Protein AF-A0A842WEX2-F1 (afdb_monomer_lite)

pLDDT: mean 72.6, std 16.54, range [28.88, 97.62]

Secondary structure (DSSP, 8-state):
----EEEEETTEEEEEEEEEEEEEEEEEETTTEEEEEEEEEEEETTEEEEEEEEEEEE-SPPPTTS-TTT-HHHHHHHHHHHHHHHHHTT----B---EEEE--SSSS-EEEEE-----S---HHHHHHHHHHHHHHHHHHHHTT-EE-GGGEEEEEETTTEEEEEE---TTEE--HHHHHHHHH--

Structure (mmCIF, N/CA/C/O backbone):
data_AF-A0A842WEX2-F1
#
_entry.id   AF-A0A842WEX2-F1
#
loop_
_atom_site.group_PDB
_atom_site.id
_atom_site.type_symbol
_atom_site.label_atom_id
_atom_site.label_alt_id
_atom_site.label_comp_id
_atom_site.label_asym_id
_atom_site.label_entity_id
_atom_site.label_seq_id
_atom_site.pdbx_PDB_ins_code
_atom_site.Cartn_x
_atom_site.Cartn_y
_atom_site.Cartn_z
_atom_site.occupancy
_atom_site.B_iso_or_equiv
_atom_site.auth_seq_id
_atom_site.auth_comp_id
_atom_site.auth_asym_id
_atom_site.auth_atom_id
_atom_site.pdbx_PDB_model_num
ATOM 1 N N . MET A 1 1 ? -20.595 15.583 18.795 1.00 28.88 1 MET A N 1
ATOM 2 C CA . MET A 1 1 ? -20.837 14.560 17.750 1.00 28.88 1 MET A CA 1
ATOM 3 C C . MET A 1 1 ? -19.656 13.598 17.735 1.00 28.88 1 MET A C 1
ATOM 5 O O . MET A 1 1 ? -18.535 14.073 17.605 1.00 28.88 1 MET A O 1
ATOM 9 N N . ARG A 1 2 ? -19.858 12.283 17.922 1.00 30.05 2 ARG A N 1
ATOM 10 C CA . ARG A 1 2 ? -18.769 11.300 17.748 1.00 30.05 2 ARG A CA 1
ATOM 11 C C . ARG A 1 2 ? -18.388 11.281 16.268 1.00 30.05 2 ARG A C 1
ATOM 13 O O . ARG A 1 2 ? -19.267 11.127 15.423 1.00 30.05 2 ARG A O 1
ATOM 20 N N . ALA A 1 3 ? -17.113 11.512 15.959 1.00 30.08 3 ALA A N 1
ATOM 21 C CA . ALA A 1 3 ? -16.616 11.473 14.591 1.00 30.08 3 ALA A CA 1
ATOM 22 C C . ALA A 1 3 ? -16.939 10.098 13.993 1.00 30.08 3 ALA A C 1
ATOM 24 O O . ALA A 1 3 ? -16.458 9.085 14.493 1.00 30.08 3 ALA A O 1
ATOM 25 N N . LYS A 1 4 ? -17.789 10.061 12.961 1.00 33.34 4 LYS A N 1
ATOM 26 C CA . LYS A 1 4 ? -18.119 8.821 12.259 1.00 33.34 4 LYS A CA 1
ATOM 27 C C . LYS A 1 4 ? -16.840 8.283 11.629 1.00 33.34 4 LYS A C 1
ATOM 29 O O . LYS A 1 4 ? -16.261 8.917 10.743 1.00 33.34 4 LYS A O 1
ATOM 34 N N . HIS A 1 5 ? -16.371 7.143 12.121 1.00 42.28 5 HIS A N 1
ATOM 35 C CA . HIS A 1 5 ? -15.238 6.455 11.530 1.00 42.28 5 HIS A CA 1
ATOM 36 C C . HIS A 1 5 ? -15.681 6.016 10.135 1.00 42.28 5 HIS A C 1
ATOM 38 O O . HIS A 1 5 ? -16.766 5.475 9.965 1.00 42.28 5 HIS A O 1
ATOM 44 N N . ARG A 1 6 ? -14.899 6.281 9.095 1.00 40.09 6 ARG A N 1
ATOM 45 C CA . ARG A 1 6 ? -15.133 5.619 7.806 1.00 40.09 6 ARG A CA 1
ATOM 46 C C . ARG A 1 6 ? -13.937 4.701 7.538 1.00 40.09 6 ARG A C 1
ATOM 48 O O . ARG A 1 6 ? -12.901 4.884 8.160 1.00 40.09 6 ARG A O 1
ATOM 55 N N . VAL A 1 7 ? -14.059 3.709 6.674 1.00 40.38 7 VAL A N 1
ATOM 56 C CA . VAL A 1 7 ? -13.046 2.716 6.298 1.00 40.38 7 VAL A CA 1
ATOM 57 C C . VAL A 1 7 ? -13.257 2.409 4.819 1.00 40.38 7 VAL A C 1
ATOM 59 O O . VAL A 1 7 ? -14.387 2.264 4.361 1.00 40.38 7 VAL A O 1
ATOM 62 N N . LEU A 1 8 ? -12.185 2.396 4.031 1.00 40.94 8 LEU A N 1
ATOM 63 C CA . LEU A 1 8 ? -12.258 2.001 2.625 1.00 40.94 8 LEU A CA 1
ATOM 64 C C . LEU A 1 8 ? -11.947 0.512 2.549 1.00 40.94 8 LEU A C 1
ATOM 66 O O . LEU A 1 8 ? -10.962 0.063 3.118 1.00 40.94 8 LEU A O 1
ATOM 70 N N . LYS A 1 9 ? -12.799 -0.260 1.877 1.00 39.22 9 LYS A N 1
ATOM 71 C CA . LYS A 1 9 ? -12.506 -1.659 1.570 1.00 39.22 9 LYS A CA 1
ATOM 72 C C . LYS A 1 9 ? -11.871 -1.686 0.189 1.00 39.22 9 LYS A C 1
ATOM 74 O O . LYS A 1 9 ? -12.594 -1.547 -0.792 1.00 39.22 9 LYS A O 1
ATOM 79 N N . GLY A 1 10 ? -10.556 -1.859 0.115 1.00 37.62 10 GLY A N 1
ATOM 80 C CA . GLY A 1 10 ? -9.883 -2.299 -1.103 1.00 37.62 10 GLY A CA 1
ATOM 81 C C . GLY A 1 10 ? -10.248 -1.541 -2.392 1.00 37.62 10 GLY A C 1
ATOM 82 O O . GLY A 1 10 ? -10.643 -2.154 -3.379 1.00 37.62 10 GLY A O 1
ATOM 83 N N . GLY A 1 11 ? -10.195 -0.206 -2.382 1.00 33.78 11 GLY A N 1
ATOM 84 C CA . GLY A 1 11 ? -10.499 0.596 -3.573 1.00 33.78 11 GLY A CA 1
ATOM 85 C C . GLY A 1 11 ? -11.966 0.560 -4.042 1.00 33.78 11 GLY A C 1
ATOM 86 O O . GLY A 1 11 ? -12.241 0.971 -5.173 1.00 33.78 11 GLY A O 1
ATOM 87 N N . LEU A 1 12 ? -12.895 0.093 -3.198 1.00 34.38 12 LEU A N 1
ATOM 88 C CA . LEU A 1 12 ? -14.350 0.227 -3.345 1.00 34.38 12 LEU A CA 1
ATOM 89 C C . LEU A 1 12 ? -14.911 1.273 -2.362 1.00 34.38 12 LEU A C 1
ATOM 91 O O . LEU A 1 12 ? -14.239 1.669 -1.409 1.00 34.38 12 LEU A O 1
ATOM 95 N N . LYS A 1 13 ? -16.154 1.720 -2.628 1.00 38.88 13 LYS A N 1
ATOM 96 C CA . LYS A 1 13 ? -16.896 2.787 -1.918 1.00 38.88 13 LYS A CA 1
ATOM 97 C C . LYS A 1 13 ? -16.603 2.835 -0.410 1.00 38.88 13 LYS A C 1
ATOM 99 O O . LYS A 1 13 ? -16.634 1.811 0.267 1.00 38.88 13 LYS A O 1
ATOM 104 N N . THR A 1 14 ? -16.399 4.047 0.109 1.00 47.69 14 THR A N 1
ATOM 105 C CA . THR A 1 14 ? -16.239 4.334 1.543 1.00 47.69 14 THR A CA 1
ATOM 106 C C . THR A 1 14 ? -17.335 3.658 2.365 1.00 47.69 14 THR A C 1
ATOM 108 O O . THR A 1 14 ? -18.513 3.940 2.167 1.00 47.69 14 THR A O 1
ATOM 111 N N . VAL A 1 15 ? -16.947 2.794 3.300 1.00 50.56 15 VAL A N 1
ATOM 112 C CA . VAL A 1 15 ? -17.843 2.162 4.275 1.00 50.56 15 VAL A CA 1
ATOM 113 C C . VAL A 1 15 ? -17.718 2.930 5.587 1.00 50.56 15 VAL A C 1
ATOM 115 O O . VAL A 1 15 ? -16.615 3.290 5.977 1.00 50.56 15 VAL A O 1
ATOM 118 N N . GLU A 1 16 ? -18.809 3.238 6.282 1.00 56.19 16 GLU A N 1
ATOM 119 C CA . GLU A 1 16 ? -18.701 3.803 7.633 1.00 56.19 16 GLU A CA 1
ATOM 120 C C . GLU A 1 16 ? -18.403 2.673 8.631 1.00 56.19 16 GLU A C 1
ATOM 122 O O . GLU A 1 16 ? -19.091 1.653 8.655 1.00 56.19 16 GLU A O 1
ATOM 127 N N . ALA A 1 17 ? -17.332 2.830 9.408 1.00 56.66 17 ALA A N 1
ATOM 128 C CA . ALA A 1 17 ? -17.053 1.972 10.545 1.00 56.66 17 ALA A CA 1
ATOM 129 C C . ALA A 1 17 ? -17.838 2.481 11.751 1.00 56.66 17 ALA A C 1
ATOM 131 O O . ALA A 1 17 ? -17.858 3.672 12.063 1.00 56.66 17 ALA A O 1
ATOM 132 N N . GLU A 1 18 ? -18.481 1.551 12.431 1.00 68.56 18 GLU A N 1
ATOM 133 C CA . GLU A 1 18 ? -19.236 1.809 13.644 1.00 68.56 18 GLU A CA 1
ATOM 134 C C . GLU A 1 18 ? -18.286 2.060 14.820 1.00 68.56 18 GLU A C 1
ATOM 136 O O . GLU A 1 18 ? -18.471 3.003 15.590 1.00 68.56 18 GLU A O 1
ATOM 141 N N . SER A 1 19 ? -17.214 1.269 14.907 1.00 71.00 19 SER A N 1
ATOM 142 C CA . SER A 1 19 ? -16.168 1.419 15.915 1.00 71.00 19 SER A CA 1
ATOM 143 C C . SER A 1 19 ? -14.813 0.932 15.404 1.00 71.00 19 SER A C 1
ATOM 145 O O . SER A 1 19 ? -14.724 0.136 14.465 1.00 71.00 19 SER A O 1
ATOM 147 N N . ILE A 1 20 ? -13.753 1.442 16.030 1.00 69.56 20 ILE A N 1
ATOM 148 C CA . ILE A 1 20 ? -12.377 0.975 15.865 1.00 69.56 20 ILE A CA 1
ATOM 149 C C . ILE A 1 20 ? -11.803 0.803 17.270 1.00 69.56 20 ILE A C 1
ATOM 151 O O . ILE A 1 20 ? -11.761 1.770 18.034 1.00 69.56 20 ILE A O 1
ATOM 155 N N . GLU A 1 21 ? -11.385 -0.410 17.607 1.00 76.88 21 GLU A N 1
ATOM 156 C CA . GLU A 1 21 ? -10.846 -0.776 18.915 1.00 76.88 21 GLU A CA 1
ATOM 157 C C . GLU A 1 21 ? -9.401 -1.252 18.770 1.00 76.88 21 GLU A C 1
ATOM 159 O O . GLU A 1 21 ? -9.111 -2.084 17.918 1.00 76.88 21 GLU A O 1
ATOM 164 N N . VAL A 1 22 ? -8.496 -0.745 19.604 1.00 79.12 22 VAL A N 1
ATOM 165 C CA . VAL A 1 22 ? -7.094 -1.186 19.625 1.00 79.12 22 VAL A CA 1
ATOM 166 C C . VAL A 1 22 ? -6.997 -2.514 20.355 1.00 79.12 22 VAL A C 1
ATOM 168 O O . VAL A 1 22 ? -7.488 -2.620 21.476 1.00 79.12 22 VAL A O 1
ATOM 171 N N . LYS A 1 23 ? -6.352 -3.500 19.739 1.00 81.00 23 LYS A N 1
ATOM 172 C CA . LYS A 1 23 ? -6.156 -4.837 20.307 1.00 81.00 23 LYS A CA 1
ATOM 173 C C . LYS A 1 23 ? -4.749 -5.044 20.856 1.00 81.00 23 LYS A C 1
ATOM 175 O O . LYS A 1 23 ? -4.611 -5.651 21.911 1.00 81.00 23 LYS A O 1
ATOM 180 N N . GLY A 1 24 ? -3.730 -4.476 20.217 1.00 78.38 24 GLY A N 1
ATOM 181 C CA . GLY A 1 24 ? -2.348 -4.606 20.676 1.00 78.38 24 GLY A CA 1
ATOM 182 C C . GLY A 1 24 ? -1.380 -3.729 19.894 1.00 78.38 24 GLY A C 1
ATOM 183 O O . GLY A 1 24 ? -1.752 -3.149 18.876 1.00 78.38 24 GLY A O 1
ATOM 184 N N . LEU A 1 25 ? -0.147 -3.612 20.383 1.00 78.88 25 LEU A N 1
ATOM 185 C CA . LEU A 1 25 ? 0.969 -3.039 19.631 1.00 78.88 25 LEU A CA 1
ATOM 186 C C . LEU A 1 25 ? 1.594 -4.159 18.789 1.00 78.88 25 LEU A C 1
ATOM 188 O O . LEU A 1 25 ? 1.939 -5.203 19.335 1.00 78.88 25 LEU A O 1
ATOM 192 N N . ILE A 1 26 ? 1.702 -3.945 17.481 1.00 69.88 26 ILE A N 1
ATOM 193 C CA . ILE A 1 26 ? 2.353 -4.859 16.533 1.00 69.88 26 ILE A CA 1
ATOM 194 C C . ILE A 1 26 ? 3.837 -4.514 16.424 1.00 69.88 26 ILE A C 1
ATOM 196 O O . ILE A 1 26 ? 4.682 -5.397 16.508 1.00 69.88 26 ILE A O 1
ATOM 200 N N . SER A 1 27 ? 4.151 -3.231 16.235 1.00 68.94 27 SER A N 1
ATOM 201 C CA . SER A 1 27 ? 5.519 -2.752 16.035 1.00 68.94 27 SER A CA 1
ATOM 202 C C . SER A 1 27 ? 5.688 -1.352 16.616 1.00 68.94 27 SER A C 1
ATOM 204 O O . SER A 1 27 ? 4.788 -0.518 16.510 1.00 68.94 27 SER A O 1
ATOM 206 N N . ASP A 1 28 ? 6.844 -1.098 17.220 1.00 72.56 28 ASP A N 1
ATOM 207 C CA . ASP A 1 28 ? 7.312 0.233 17.602 1.00 72.56 28 ASP A CA 1
ATOM 208 C C . ASP A 1 28 ? 8.411 0.633 16.608 1.00 72.56 28 ASP A C 1
ATOM 210 O O . ASP A 1 28 ? 9.587 0.330 16.816 1.00 72.56 28 ASP A O 1
ATOM 214 N N . GLU A 1 29 ? 8.041 1.285 15.500 1.00 61.84 29 GLU A N 1
ATOM 215 C CA . GLU A 1 29 ? 8.984 1.725 14.457 1.00 61.84 29 GLU A CA 1
ATOM 216 C C . GLU A 1 29 ? 9.747 2.998 14.879 1.00 61.84 29 GLU A C 1
ATOM 218 O O . GLU A 1 29 ? 9.934 3.950 14.115 1.00 61.84 29 GLU A O 1
ATOM 223 N N . GLY A 1 30 ? 10.193 3.040 16.138 1.00 64.31 30 GLY A N 1
ATOM 224 C CA . GLY A 1 30 ? 11.129 4.028 16.655 1.00 64.31 30 GLY A CA 1
ATOM 225 C C . GLY A 1 30 ? 10.612 5.462 16.549 1.00 64.31 30 GLY A C 1
ATOM 226 O O . GLY A 1 30 ? 9.717 5.866 17.286 1.00 64.31 30 GLY A O 1
ATOM 227 N N . VAL A 1 31 ? 11.218 6.275 15.681 1.00 58.59 31 VAL A N 1
ATOM 228 C CA . VAL A 1 31 ? 10.936 7.721 15.572 1.00 58.59 31 VAL A CA 1
ATOM 229 C C . VAL A 1 31 ? 9.756 8.018 14.632 1.00 58.59 31 VAL A C 1
ATOM 231 O O . VAL A 1 31 ? 9.151 9.087 14.730 1.00 58.59 31 VAL A O 1
ATOM 234 N N . GLU A 1 32 ? 9.392 7.078 13.756 1.00 61.88 32 GLU A N 1
ATOM 235 C CA . GLU A 1 32 ? 8.454 7.307 12.653 1.00 61.88 32 GLU A CA 1
ATOM 236 C C . GLU A 1 32 ? 6.999 7.089 13.087 1.00 61.88 32 GLU A C 1
ATOM 238 O O . GLU A 1 32 ? 6.188 8.030 13.117 1.00 61.88 32 GLU A O 1
ATOM 243 N N . CYS A 1 33 ? 6.661 5.860 13.485 1.00 67.25 33 CYS A N 1
ATOM 244 C CA . CYS A 1 33 ? 5.309 5.509 13.892 1.00 67.25 33 CYS A CA 1
ATOM 245 C C . CYS A 1 33 ? 5.253 4.316 14.858 1.00 67.25 33 CYS A C 1
ATOM 247 O O . CYS A 1 33 ? 6.192 3.544 14.985 1.00 67.25 33 CYS A O 1
ATOM 249 N N . ASP A 1 34 ? 4.126 4.182 15.551 1.00 73.94 34 ASP A N 1
ATOM 250 C CA . ASP A 1 34 ? 3.742 2.953 16.247 1.00 73.94 34 ASP A CA 1
ATOM 251 C C . ASP A 1 34 ? 2.668 2.241 15.422 1.00 73.94 34 ASP A C 1
ATOM 253 O O . ASP A 1 34 ? 1.685 2.870 15.017 1.00 73.94 34 ASP A O 1
ATOM 257 N N . VAL A 1 35 ? 2.799 0.937 15.214 1.00 71.81 35 VAL A N 1
ATOM 258 C CA . VAL A 1 35 ? 1.826 0.119 14.484 1.00 71.81 35 VAL A CA 1
ATOM 259 C C . VAL A 1 35 ? 1.002 -0.683 15.480 1.00 71.81 35 VAL A C 1
ATOM 261 O O . VAL A 1 35 ? 1.540 -1.489 16.231 1.00 71.81 35 VAL A O 1
ATOM 264 N N . TYR A 1 36 ? -0.314 -0.488 15.485 1.00 73.31 36 TYR A N 1
ATOM 265 C CA . TYR A 1 36 ? -1.239 -1.188 16.378 1.00 73.31 36 TYR A CA 1
ATOM 266 C C . TYR A 1 36 ? -2.139 -2.149 15.613 1.00 73.31 36 TYR A C 1
ATOM 268 O O . TYR A 1 36 ? -2.624 -1.811 14.543 1.00 73.31 36 TYR A O 1
ATOM 276 N N . GLU A 1 37 ? -2.470 -3.296 16.191 1.00 75.62 37 GLU A N 1
ATOM 277 C CA . GLU A 1 37 ? -3.608 -4.087 15.735 1.00 75.62 37 GLU A CA 1
ATOM 278 C C . GLU A 1 37 ? -4.891 -3.375 16.164 1.00 75.62 37 GLU A C 1
ATOM 280 O O . GLU A 1 37 ? -5.055 -2.998 17.330 1.00 75.62 37 GLU A O 1
ATOM 285 N N . VAL A 1 38 ? -5.820 -3.195 15.231 1.00 72.75 38 VAL A N 1
ATOM 286 C CA . VAL A 1 38 ? -7.139 -2.625 15.488 1.00 72.75 38 VAL A CA 1
ATOM 287 C C . VAL A 1 38 ? -8.242 -3.511 14.915 1.00 72.75 38 VAL A C 1
ATOM 289 O O . VAL A 1 38 ? -8.200 -3.945 13.767 1.00 72.75 38 VAL A O 1
ATOM 292 N N . GLU A 1 39 ? -9.277 -3.761 15.709 1.00 78.25 39 GLU A N 1
ATOM 293 C CA . GLU A 1 39 ? -10.523 -4.364 15.250 1.00 78.25 39 GLU A CA 1
ATOM 294 C C . GLU A 1 39 ? -11.473 -3.255 14.806 1.00 78.25 39 GLU A C 1
ATOM 296 O O . GLU A 1 39 ? -11.835 -2.360 15.570 1.00 78.25 39 GLU A O 1
ATOM 301 N N . VAL A 1 40 ? -11.898 -3.321 13.555 1.00 71.25 40 VAL A N 1
ATOM 302 C CA . VAL A 1 40 ? -12.881 -2.423 12.969 1.00 71.25 40 VAL A CA 1
ATOM 303 C C . VAL A 1 40 ? -14.208 -3.158 12.876 1.00 71.25 40 VAL A C 1
ATOM 305 O O . VAL A 1 40 ? -14.314 -4.212 12.242 1.00 71.25 40 VAL A O 1
ATOM 308 N N . THR A 1 41 ? -15.239 -2.550 13.449 1.00 73.25 41 THR A N 1
ATOM 309 C CA . THR A 1 41 ? -16.621 -3.001 13.304 1.00 73.25 41 THR A CA 1
ATOM 310 C C . THR A 1 41 ? -17.294 -2.215 12.183 1.00 73.25 41 THR A C 1
ATOM 312 O O . THR A 1 41 ? -17.352 -0.988 12.214 1.00 73.25 41 THR A O 1
ATOM 315 N N . LEU A 1 42 ? -17.796 -2.918 11.173 1.00 69.94 42 LEU A N 1
ATOM 316 C CA . LEU A 1 42 ? -18.512 -2.375 10.023 1.00 69.94 42 LEU A CA 1
ATOM 317 C C . LEU A 1 42 ? -19.981 -2.783 10.114 1.00 69.94 42 LEU A C 1
ATOM 319 O O . LEU A 1 42 ? -20.273 -3.963 10.302 1.00 69.94 42 LEU A O 1
ATOM 323 N N . ASN A 1 43 ? -20.902 -1.847 9.898 1.00 62.72 43 ASN A N 1
ATOM 324 C CA . ASN A 1 43 ? -22.313 -2.175 9.725 1.00 62.72 43 ASN A CA 1
ATOM 325 C C . ASN A 1 43 ? -22.660 -2.121 8.236 1.00 62.72 43 ASN A C 1
ATOM 327 O O . ASN A 1 43 ? -22.524 -1.081 7.588 1.00 62.72 43 ASN A O 1
ATOM 331 N N . ARG A 1 44 ? -23.072 -3.256 7.669 1.00 62.41 44 ARG A N 1
ATOM 332 C CA . ARG A 1 44 ? -23.448 -3.357 6.261 1.00 62.41 44 ARG A CA 1
ATOM 333 C C . ARG A 1 44 ? -24.788 -4.069 6.144 1.00 62.41 44 ARG A C 1
ATOM 335 O O . ARG A 1 44 ? -24.913 -5.226 6.522 1.00 62.41 44 ARG A O 1
ATOM 342 N N . HIS A 1 45 ? -25.784 -3.378 5.586 1.00 64.94 45 HIS A N 1
ATOM 343 C CA . HIS A 1 45 ? -27.144 -3.908 5.405 1.00 64.94 45 HIS A CA 1
ATOM 344 C C . HIS A 1 45 ? -27.771 -4.446 6.709 1.00 64.94 45 HIS A C 1
ATOM 346 O O . HIS A 1 45 ? -28.425 -5.484 6.700 1.00 64.94 45 HIS A O 1
ATOM 352 N N . GLY A 1 46 ? -27.529 -3.772 7.841 1.00 68.25 46 GLY A N 1
ATOM 353 C CA . GLY A 1 46 ? -28.039 -4.190 9.152 1.00 68.25 46 GLY A CA 1
ATOM 354 C C . GLY A 1 46 ? -27.291 -5.369 9.781 1.00 68.25 46 GLY A C 1
ATOM 355 O O . GLY A 1 46 ? -27.681 -5.825 10.851 1.00 68.25 46 GLY A O 1
ATOM 356 N N . LYS A 1 47 ? -26.221 -5.864 9.143 1.00 67.38 47 LYS A N 1
ATOM 357 C CA . LYS A 1 47 ? -25.335 -6.890 9.696 1.00 67.38 47 LYS A CA 1
ATOM 358 C C . LYS A 1 47 ? -24.012 -6.279 10.134 1.00 67.38 47 LYS A C 1
ATOM 360 O O . LYS A 1 47 ? -23.376 -5.524 9.395 1.00 67.38 47 LYS A O 1
ATOM 365 N N . THR A 1 48 ? -23.588 -6.659 11.330 1.00 73.94 48 THR A N 1
ATOM 366 C CA . THR A 1 48 ? -22.310 -6.253 11.906 1.00 73.94 48 THR A CA 1
ATOM 367 C C . THR A 1 48 ? -21.211 -7.218 11.471 1.00 73.94 48 THR A C 1
ATOM 369 O O . THR A 1 48 ? -21.333 -8.431 11.624 1.00 73.94 48 THR A O 1
ATOM 372 N N . HIS A 1 49 ? -20.120 -6.675 10.941 1.00 69.69 49 HIS A N 1
ATOM 373 C CA . HIS A 1 49 ? -18.933 -7.414 10.533 1.00 69.69 49 HIS A CA 1
ATOM 374 C C . HIS A 1 49 ? -17.710 -6.853 11.247 1.00 69.69 49 HIS A C 1
ATOM 376 O O . HIS A 1 49 ? -17.423 -5.664 11.138 1.00 69.69 49 HIS A O 1
ATOM 382 N N . LYS A 1 50 ? -16.957 -7.713 11.928 1.00 71.81 50 LYS A N 1
ATOM 383 C CA . LYS A 1 50 ? -15.681 -7.354 12.548 1.00 71.81 50 LYS A CA 1
ATOM 384 C C . LYS A 1 50 ? -14.529 -7.780 11.651 1.00 71.81 50 LYS A C 1
ATOM 386 O O . LYS A 1 50 ? -14.583 -8.848 11.044 1.00 71.81 50 LYS A O 1
ATOM 391 N N . ARG A 1 51 ? -13.511 -6.933 11.532 1.00 69.69 51 ARG A N 1
ATOM 392 C CA . ARG A 1 51 ? -12.297 -7.195 10.749 1.00 69.69 51 ARG A CA 1
ATOM 393 C C . ARG A 1 51 ? -11.086 -6.594 11.447 1.00 69.69 51 ARG A C 1
ATOM 395 O O . ARG A 1 51 ? -11.202 -5.526 12.038 1.00 69.69 51 ARG A O 1
ATOM 402 N N . ARG A 1 52 ? -9.941 -7.262 11.352 1.00 70.56 52 ARG A N 1
ATOM 403 C CA . ARG A 1 52 ? -8.667 -6.791 11.906 1.00 70.56 52 ARG A CA 1
ATOM 404 C C . ARG A 1 52 ? -7.895 -5.983 10.863 1.00 70.56 52 ARG A C 1
ATOM 406 O O . ARG A 1 52 ? -7.944 -6.286 9.673 1.00 70.56 52 ARG A O 1
ATOM 413 N N . PHE A 1 53 ? -7.246 -4.923 11.322 1.00 71.75 53 PHE A N 1
ATOM 414 C CA . PHE A 1 53 ? -6.464 -3.963 10.547 1.00 71.75 53 PHE A CA 1
ATOM 415 C C . PHE A 1 53 ? -5.250 -3.518 11.370 1.00 71.75 53 PHE A C 1
ATOM 417 O O . PHE A 1 53 ? -5.232 -3.690 12.584 1.00 71.75 53 PHE A O 1
ATOM 424 N N . ALA A 1 54 ? -4.256 -2.921 10.724 1.00 70.00 54 ALA A N 1
ATOM 425 C CA . ALA A 1 54 ? -3.122 -2.280 11.369 1.00 70.00 54 ALA A CA 1
ATOM 426 C C . ALA A 1 54 ? -3.389 -0.770 11.417 1.00 70.00 54 ALA A C 1
ATOM 428 O O . ALA A 1 54 ? -3.840 -0.193 10.439 1.00 70.00 54 ALA A O 1
ATOM 429 N N . GLU A 1 55 ? -3.140 -0.083 12.523 1.00 72.75 55 GLU A N 1
ATOM 430 C CA . GLU A 1 55 ? -3.182 1.378 12.623 1.00 72.75 55 GLU A CA 1
ATOM 431 C C . GLU A 1 55 ? -1.756 1.887 12.848 1.00 72.75 55 GLU A C 1
ATOM 433 O O . GLU A 1 55 ? -1.237 1.772 13.955 1.00 72.75 55 GLU A O 1
ATOM 438 N N . LYS A 1 56 ? -1.138 2.483 11.821 1.00 73.69 56 LYS A N 1
ATOM 439 C CA . LYS A 1 56 ? 0.097 3.262 11.961 1.00 73.69 56 LYS A CA 1
ATOM 440 C C . LYS A 1 56 ? -0.229 4.620 12.594 1.00 73.69 56 LYS A C 1
ATOM 442 O O . LYS A 1 56 ? -1.011 5.417 12.056 1.00 73.69 56 LYS A O 1
ATOM 447 N N . ARG A 1 57 ? 0.366 4.907 13.750 1.00 75.81 57 ARG A N 1
ATOM 448 C CA . ARG A 1 57 ? 0.246 6.166 14.497 1.00 75.81 57 ARG A CA 1
ATOM 449 C C . ARG A 1 57 ? 1.562 6.922 14.446 1.00 75.81 57 ARG A C 1
ATOM 451 O O . ARG A 1 57 ? 2.524 6.543 15.099 1.00 75.81 57 ARG A O 1
ATOM 458 N N . PHE A 1 58 ? 1.587 8.013 13.695 1.00 70.62 58 PHE A N 1
ATOM 459 C CA . PHE A 1 58 ? 2.806 8.778 13.447 1.00 70.62 58 PHE A CA 1
ATOM 460 C C . PHE A 1 58 ? 3.175 9.642 14.658 1.00 70.62 58 PHE A C 1
ATOM 462 O O . PHE A 1 58 ? 2.305 10.246 15.300 1.00 70.62 58 PHE A O 1
ATOM 469 N N . LYS A 1 59 ? 4.470 9.689 14.994 1.00 66.75 59 LYS A N 1
ATOM 470 C CA . LYS A 1 59 ? 4.961 10.316 16.233 1.00 66.75 59 LYS A CA 1
ATOM 471 C C . LYS A 1 59 ? 5.213 11.825 16.109 1.00 66.75 59 LYS A C 1
ATOM 473 O O . LYS A 1 59 ? 5.045 12.527 17.113 1.00 66.75 59 LYS A O 1
ATOM 478 N N . THR A 1 60 ? 5.512 12.368 14.928 1.00 57.91 60 THR A N 1
ATOM 479 C CA . THR A 1 60 ? 5.893 13.785 14.713 1.00 57.91 60 THR A CA 1
ATOM 480 C C . THR A 1 60 ? 4.829 14.625 13.980 1.00 57.91 60 THR A C 1
ATOM 482 O O . THR A 1 60 ? 3.933 14.104 13.320 1.00 57.91 60 THR A O 1
ATOM 485 N N . ARG A 1 61 ? 4.876 15.961 14.160 1.00 53.50 61 ARG A N 1
ATOM 486 C CA . ARG A 1 61 ? 4.048 16.948 13.431 1.00 53.50 61 ARG A CA 1
ATOM 487 C C . ARG A 1 61 ? 4.702 17.251 12.080 1.00 53.50 61 ARG A C 1
ATOM 489 O O . ARG A 1 61 ? 5.883 17.568 12.044 1.00 53.50 61 ARG A O 1
ATOM 496 N N . HIS A 1 62 ? 3.923 17.180 11.005 1.00 54.97 62 HIS A N 1
ATOM 497 C CA . HIS A 1 62 ? 4.422 17.245 9.628 1.00 54.97 62 HIS A CA 1
ATOM 498 C C . HIS A 1 62 ? 4.761 18.671 9.169 1.00 54.97 62 HIS A C 1
ATOM 500 O O . HIS A 1 62 ? 3.972 19.590 9.399 1.00 54.97 62 HIS A O 1
ATOM 506 N N . SER A 1 63 ? 5.888 18.827 8.467 1.00 51.38 63 SER A N 1
ATOM 507 C CA . SER A 1 63 ? 6.104 19.891 7.481 1.00 51.38 63 SER A CA 1
ATOM 508 C C . SER A 1 63 ? 5.977 19.310 6.066 1.00 51.38 63 SER A C 1
ATOM 510 O O . SER A 1 63 ? 6.073 18.097 5.865 1.00 51.38 63 SER A O 1
ATOM 512 N N . ASP A 1 64 ? 5.716 20.168 5.083 1.00 52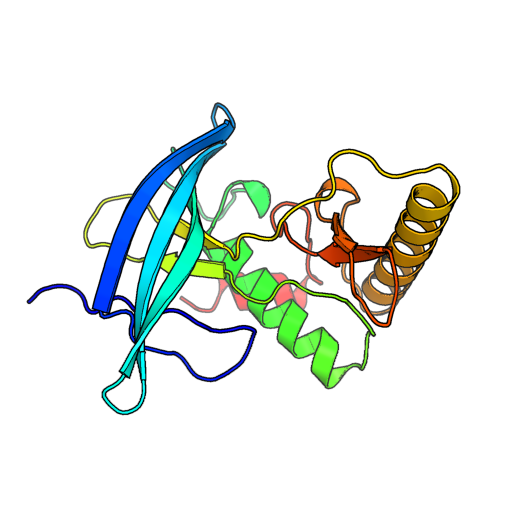.41 64 ASP A N 1
ATOM 513 C CA . ASP A 1 64 ? 5.473 19.773 3.686 1.00 52.41 64 ASP A CA 1
ATOM 514 C C . ASP A 1 64 ? 6.741 19.303 2.943 1.00 52.41 64 ASP A C 1
ATOM 516 O O . ASP A 1 64 ? 6.651 18.708 1.865 1.00 52.41 64 ASP A O 1
ATOM 520 N N . ASP A 1 65 ? 7.906 19.529 3.553 1.00 54.25 65 ASP A N 1
ATOM 521 C CA . ASP A 1 65 ? 9.231 19.168 3.036 1.00 54.25 65 ASP A CA 1
ATOM 522 C C . ASP A 1 65 ? 9.675 17.756 3.447 1.00 54.25 65 ASP A C 1
ATOM 524 O O . ASP A 1 65 ? 10.737 17.289 3.041 1.00 54.25 65 ASP A O 1
ATOM 528 N N . ILE A 1 66 ? 8.867 17.069 4.255 1.00 60.56 66 ILE A N 1
ATOM 529 C CA . ILE A 1 66 ? 9.166 15.738 4.782 1.00 60.56 66 ILE A CA 1
ATOM 530 C C . ILE A 1 66 ? 8.895 14.659 3.719 1.00 60.56 66 ILE A C 1
ATOM 532 O O . ILE A 1 66 ? 7.968 14.773 2.910 1.00 60.56 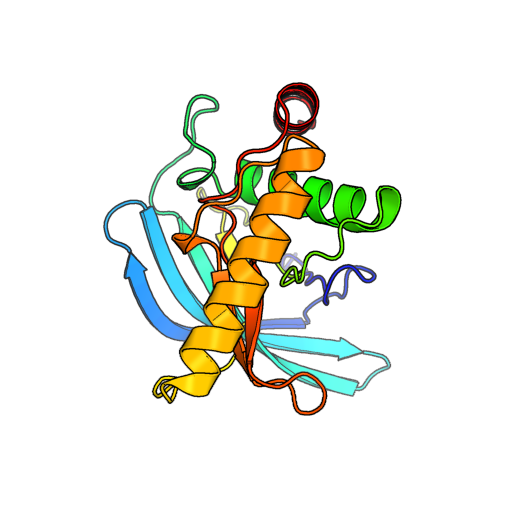66 ILE A O 1
ATOM 536 N N . SER A 1 67 ? 9.726 13.614 3.726 1.00 64.31 67 SER A N 1
ATOM 537 C CA . SER A 1 67 ? 9.668 12.463 2.819 1.00 64.31 67 SER A CA 1
ATOM 538 C C . SER A 1 67 ? 8.291 11.770 2.809 1.00 64.31 67 SER A C 1
ATOM 540 O O . SER A 1 67 ? 7.500 11.898 3.747 1.00 64.31 67 SER A O 1
ATOM 542 N N . THR A 1 68 ? 7.978 11.008 1.751 1.00 64.75 68 THR A N 1
ATOM 543 C CA . THR A 1 68 ? 6.738 10.213 1.698 1.00 64.75 68 THR A CA 1
ATOM 544 C C . THR A 1 68 ? 6.662 9.190 2.831 1.00 64.75 68 THR A C 1
ATOM 546 O O . THR A 1 68 ? 5.573 9.002 3.356 1.00 64.75 68 THR A O 1
ATOM 549 N N . SER A 1 69 ? 7.774 8.600 3.282 1.00 65.50 69 SER A N 1
ATOM 550 C CA . SER A 1 69 ? 7.810 7.705 4.453 1.00 65.50 69 SER A CA 1
ATOM 551 C C . SER A 1 69 ? 7.293 8.382 5.720 1.00 65.50 69 SER A C 1
ATOM 553 O O . SER A 1 69 ? 6.384 7.894 6.373 1.00 65.50 69 SER A O 1
ATOM 555 N N . GLU A 1 70 ? 7.703 9.608 5.994 1.00 65.19 70 GLU A N 1
ATOM 556 C CA . GLU A 1 70 ? 7.404 10.246 7.279 1.00 65.19 70 GLU A CA 1
ATOM 557 C C . GLU A 1 70 ? 6.098 11.078 7.266 1.00 65.19 70 GLU A C 1
ATOM 559 O O . GLU A 1 70 ? 5.733 11.716 8.262 1.00 65.19 70 GLU A O 1
ATOM 564 N N . ASN A 1 71 ? 5.371 11.104 6.139 1.00 71.62 71 ASN A N 1
ATOM 565 C CA . ASN A 1 71 ? 4.156 11.902 5.979 1.00 71.62 71 ASN A CA 1
ATOM 566 C C . ASN A 1 71 ? 2.943 11.048 5.553 1.00 71.62 71 ASN A C 1
ATOM 568 O O . ASN A 1 71 ? 2.739 10.792 4.364 1.00 71.62 71 ASN A O 1
ATOM 572 N N . PRO A 1 72 ? 2.040 10.698 6.485 1.00 69.50 72 PRO A N 1
ATOM 573 C CA . PRO A 1 72 ? 0.893 9.847 6.202 1.00 69.50 72 PRO A CA 1
ATOM 574 C C . PRO A 1 72 ? -0.117 10.466 5.241 1.00 69.50 72 PRO A C 1
ATOM 576 O O . PRO A 1 72 ? -0.834 9.748 4.544 1.00 69.50 72 PRO A O 1
ATOM 579 N N . ARG A 1 73 ? -0.199 11.802 5.187 1.00 73.00 73 ARG A N 1
ATOM 580 C CA . ARG A 1 73 ? -1.053 12.482 4.207 1.00 73.00 73 ARG A CA 1
ATOM 581 C C . ARG A 1 73 ? -0.499 12.282 2.802 1.00 73.00 73 ARG A C 1
ATOM 583 O O . ARG A 1 73 ? -1.273 11.957 1.901 1.00 73.00 73 ARG A O 1
ATOM 590 N N . LEU A 1 74 ? 0.819 12.421 2.643 1.00 76.69 74 LEU A N 1
ATOM 591 C CA . LEU A 1 74 ? 1.498 12.134 1.382 1.00 76.69 74 LEU A CA 1
ATOM 592 C C . LEU A 1 74 ? 1.385 10.648 1.030 1.00 76.69 74 LEU A C 1
ATOM 594 O O . LEU A 1 74 ? 0.934 10.365 -0.073 1.00 76.69 74 LEU A O 1
ATOM 598 N N . GLN A 1 75 ? 1.655 9.710 1.950 1.00 78.38 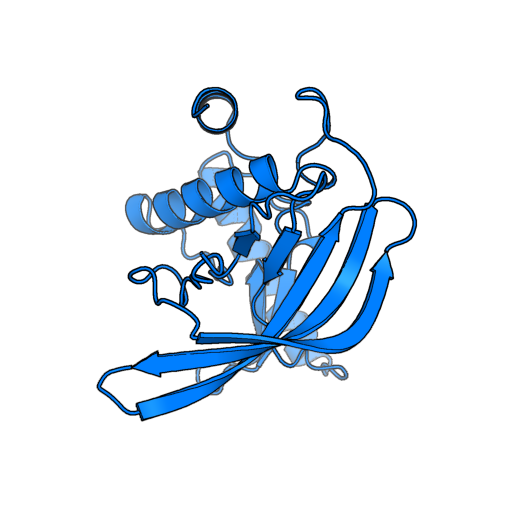75 GLN A N 1
ATOM 599 C CA . GLN A 1 75 ? 1.475 8.269 1.689 1.00 78.38 75 GLN A CA 1
ATOM 600 C C . GLN A 1 75 ? 0.059 7.939 1.209 1.00 78.38 75 GLN A C 1
ATOM 602 O O . GLN A 1 75 ? -0.127 7.235 0.220 1.00 78.38 75 GLN A O 1
ATOM 607 N N . HIS A 1 76 ? -0.962 8.486 1.875 1.00 77.00 76 HIS A N 1
ATOM 608 C CA . HIS A 1 76 ? -2.351 8.276 1.480 1.00 77.00 76 HIS A CA 1
ATOM 609 C C . HIS A 1 76 ? -2.656 8.856 0.089 1.00 77.00 76 HIS A C 1
ATOM 611 O O . HIS A 1 76 ? -3.370 8.232 -0.697 1.00 77.00 76 HIS A O 1
ATOM 617 N N . GLY A 1 77 ? -2.129 10.041 -0.235 1.00 78.69 77 GLY A N 1
ATOM 618 C CA . GLY A 1 77 ? -2.261 10.634 -1.567 1.00 78.69 77 GLY A CA 1
ATOM 619 C C . GLY A 1 77 ? -1.566 9.807 -2.651 1.00 78.69 77 GLY A C 1
ATOM 620 O O . GLY A 1 77 ? -2.184 9.501 -3.668 1.00 78.69 77 GLY A O 1
ATOM 621 N N . VAL A 1 78 ? -0.329 9.380 -2.392 1.00 85.19 78 VAL A N 1
ATOM 622 C CA . VAL A 1 78 ? 0.479 8.523 -3.271 1.00 85.19 78 VAL A CA 1
ATOM 623 C C . VAL A 1 78 ? -0.219 7.192 -3.530 1.00 85.19 78 VAL A C 1
ATOM 625 O O . VAL A 1 78 ? -0.391 6.824 -4.688 1.00 85.19 78 VAL A O 1
ATOM 628 N N . MET A 1 79 ? -0.712 6.512 -2.490 1.00 84.38 79 MET A N 1
ATOM 629 C CA . MET A 1 79 ? -1.485 5.275 -2.640 1.00 84.38 79 MET A CA 1
ATOM 630 C C . MET A 1 79 ? -2.695 5.480 -3.558 1.00 84.38 79 MET A C 1
ATOM 632 O O . MET A 1 79 ? -2.943 4.671 -4.449 1.00 84.38 79 MET A O 1
ATOM 636 N N . ARG A 1 80 ? -3.475 6.551 -3.350 1.00 82.12 80 ARG A N 1
ATOM 637 C CA . ARG A 1 80 ? -4.676 6.809 -4.160 1.00 82.12 80 ARG A CA 1
ATOM 638 C C . ARG A 1 80 ? -4.345 6.984 -5.637 1.00 82.12 80 ARG A C 1
ATOM 640 O O . ARG A 1 80 ? -5.059 6.437 -6.473 1.00 82.12 80 ARG A O 1
ATOM 647 N N . GLU A 1 81 ? -3.298 7.740 -5.944 1.00 88.88 81 GLU A N 1
ATOM 648 C CA . GLU A 1 81 ? -2.864 7.971 -7.324 1.00 88.88 81 GLU A CA 1
ATOM 649 C C . GLU A 1 81 ? -2.225 6.707 -7.929 1.00 88.88 81 GLU A C 1
ATOM 651 O O . GLU A 1 81 ? -2.447 6.436 -9.107 1.00 88.88 81 GLU A O 1
ATOM 656 N N . LEU A 1 82 ? -1.524 5.881 -7.137 1.00 89.31 82 LEU A N 1
ATOM 657 C CA . LEU A 1 82 ? -0.983 4.593 -7.591 1.00 89.31 82 LEU A CA 1
ATOM 658 C C . LEU A 1 82 ? -2.107 3.607 -7.935 1.00 89.31 82 LEU A C 1
ATOM 660 O O . LEU A 1 82 ? -2.065 2.977 -8.984 1.00 89.31 82 LEU A O 1
ATOM 664 N N . ILE A 1 83 ? -3.143 3.500 -7.095 1.00 85.94 83 ILE A N 1
ATOM 665 C CA . ILE A 1 83 ? -4.313 2.645 -7.362 1.00 85.94 83 ILE A CA 1
ATOM 666 C C . ILE A 1 83 ? -5.051 3.107 -8.624 1.00 85.94 83 ILE A C 1
ATOM 668 O O . ILE A 1 83 ? -5.500 2.269 -9.405 1.00 85.94 83 ILE A O 1
ATOM 672 N N . ALA A 1 84 ? -5.203 4.422 -8.812 1.00 86.69 84 ALA A N 1
ATOM 673 C CA . ALA A 1 84 ? -5.816 4.974 -10.017 1.00 86.69 84 ALA A CA 1
ATOM 674 C C . ALA A 1 84 ? -4.974 4.645 -11.258 1.00 86.69 84 ALA A C 1
ATOM 676 O O . ALA A 1 84 ? -5.491 4.038 -12.192 1.00 86.69 84 ALA A O 1
ATOM 677 N N . SER A 1 85 ? -3.669 4.924 -11.211 1.00 90.31 85 SER A N 1
ATOM 678 C CA . SER A 1 85 ? -2.739 4.654 -12.315 1.00 90.31 85 SER A CA 1
ATOM 679 C C . SER A 1 85 ? -2.684 3.170 -12.666 1.00 90.31 85 SER A C 1
ATOM 681 O O . SER A 1 85 ? -2.771 2.824 -13.835 1.00 90.31 85 SER A O 1
ATOM 683 N N . ASN A 1 86 ? -2.642 2.283 -11.666 1.00 90.50 86 ASN A N 1
ATOM 684 C CA . ASN A 1 86 ? -2.642 0.836 -11.879 1.00 90.50 86 ASN A CA 1
ATOM 685 C C . ASN A 1 86 ? -3.867 0.360 -12.675 1.00 90.50 86 ASN A C 1
ATOM 687 O O . ASN A 1 86 ? -3.747 -0.541 -13.494 1.00 90.50 86 ASN A O 1
ATOM 691 N N . ARG A 1 87 ? -5.036 0.980 -12.453 1.00 84.38 87 ARG A N 1
ATOM 692 C CA . ARG A 1 87 ? -6.276 0.667 -13.181 1.00 84.38 87 ARG A CA 1
ATOM 693 C C . ARG A 1 87 ? -6.325 1.312 -14.562 1.00 84.38 87 ARG A C 1
ATOM 695 O O . ARG A 1 87 ? -6.786 0.684 -15.504 1.00 84.38 87 ARG A O 1
ATOM 702 N N . GLU A 1 88 ? -5.916 2.571 -14.663 1.00 91.25 88 GLU A N 1
ATOM 703 C CA . GLU A 1 88 ? -5.990 3.352 -15.903 1.00 91.25 88 GLU A CA 1
ATOM 704 C C . GLU A 1 88 ? -4.941 2.915 -16.930 1.00 91.25 88 GLU A C 1
ATOM 706 O O . GLU A 1 88 ? -5.195 2.978 -18.129 1.00 91.25 88 GLU A O 1
ATOM 711 N N . GLN A 1 89 ? -3.776 2.471 -16.457 1.00 90.31 89 GLN A N 1
ATOM 712 C CA . GLN A 1 89 ? -2.611 2.118 -17.273 1.00 90.31 89 GLN A CA 1
ATOM 713 C C . GLN A 1 89 ? -2.345 0.604 -17.290 1.00 90.31 89 GLN A C 1
ATOM 715 O O . GLN A 1 89 ? -1.320 0.181 -17.809 1.00 90.31 89 GLN A O 1
ATOM 720 N N . ASP A 1 90 ? -3.248 -0.198 -16.711 1.00 89.44 90 ASP A N 1
ATOM 721 C CA . ASP A 1 90 ? -3.170 -1.666 -16.638 1.00 89.44 90 ASP A CA 1
ATOM 722 C C . ASP A 1 90 ? -1.788 -2.185 -16.200 1.00 89.44 90 ASP A C 1
ATOM 724 O O . ASP A 1 90 ? -1.147 -3.016 -16.842 1.00 89.44 90 ASP A O 1
ATOM 728 N N . MET A 1 91 ? -1.282 -1.646 -15.088 1.00 89.25 91 MET A N 1
ATOM 729 C CA . MET A 1 91 ? 0.105 -1.890 -14.675 1.00 89.25 91 MET A CA 1
ATOM 730 C C . MET A 1 91 ? 0.310 -3.286 -14.058 1.00 89.25 91 MET A C 1
ATOM 732 O O . MET A 1 91 ? 1.451 -3.685 -13.809 1.00 89.25 91 MET A O 1
ATOM 736 N N . GLY A 1 92 ? -0.759 -4.033 -13.768 1.00 87.38 92 GLY A N 1
ATOM 737 C CA . GLY A 1 92 ? -0.670 -5.372 -13.173 1.00 87.38 92 GLY A CA 1
ATOM 738 C C . GLY A 1 92 ? -0.001 -5.399 -11.790 1.00 87.38 92 GLY A C 1
ATOM 739 O O . GLY A 1 92 ? 0.677 -6.374 -11.446 1.00 87.38 92 GLY A O 1
ATOM 740 N N . LEU A 1 93 ? -0.131 -4.313 -11.015 1.00 88.12 93 LEU A N 1
ATOM 741 C CA . LEU A 1 93 ? 0.375 -4.236 -9.645 1.00 88.12 93 LEU A CA 1
ATOM 742 C C . LEU A 1 93 ? -0.617 -4.856 -8.656 1.00 88.12 93 LEU A C 1
ATOM 744 O O . LEU A 1 93 ? -1.810 -4.534 -8.663 1.00 88.12 93 LEU A O 1
ATOM 748 N N . ASN A 1 94 ? -0.087 -5.652 -7.734 1.00 86.56 94 ASN A N 1
ATOM 749 C CA . ASN A 1 94 ? -0.802 -6.201 -6.592 1.00 86.56 94 ASN A CA 1
ATOM 750 C C . ASN A 1 94 ? -0.687 -5.204 -5.437 1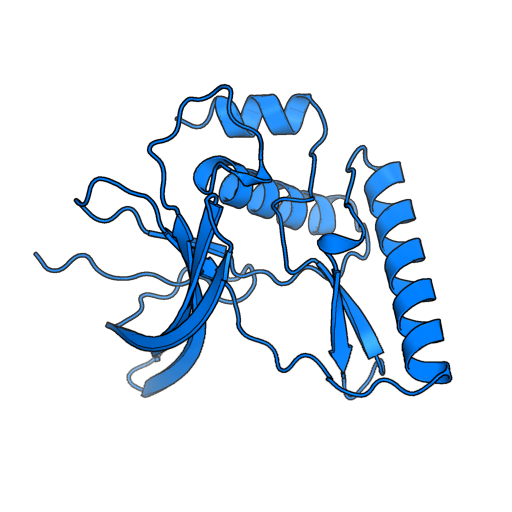.00 86.56 94 ASN A C 1
ATOM 752 O O . ASN A 1 94 ? 0.290 -5.195 -4.694 1.00 86.56 94 ASN A O 1
ATOM 756 N N . ILE A 1 95 ? -1.669 -4.314 -5.307 1.00 81.06 95 ILE A N 1
ATOM 757 C CA . ILE A 1 95 ? -1.650 -3.248 -4.298 1.00 81.06 95 ILE A CA 1
ATOM 758 C C . ILE A 1 95 ? -2.623 -3.594 -3.180 1.00 81.06 95 ILE A C 1
ATOM 760 O O . ILE A 1 95 ? -3.815 -3.785 -3.438 1.00 81.06 95 ILE A O 1
ATOM 764 N N . LEU A 1 96 ? -2.154 -3.586 -1.932 1.00 73.25 96 LEU A N 1
ATOM 765 C CA . LEU A 1 96 ? -3.037 -3.720 -0.784 1.00 73.25 96 LEU A CA 1
ATOM 766 C C . LEU A 1 96 ? -3.821 -2.411 -0.589 1.00 73.25 96 LEU A C 1
ATOM 768 O O . LEU A 1 96 ? -3.240 -1.386 -0.229 1.00 73.25 96 LEU A O 1
ATOM 772 N N . PRO A 1 97 ? -5.147 -2.374 -0.799 1.00 57.31 97 PRO A N 1
ATOM 773 C CA . PRO A 1 97 ? -5.778 -1.116 -1.181 1.00 57.31 97 PRO A CA 1
ATOM 774 C C . PRO A 1 97 ? -6.409 -0.353 -0.009 1.00 57.31 97 PRO A C 1
ATOM 776 O O . PRO A 1 97 ? -7.312 0.463 -0.215 1.00 57.31 97 PRO A O 1
ATOM 779 N N . THR A 1 98 ? -5.976 -0.606 1.226 1.00 55.12 98 THR A N 1
ATOM 780 C CA . THR A 1 98 ? -6.529 0.087 2.392 1.00 55.12 98 THR A CA 1
ATOM 781 C C . THR A 1 98 ? -5.424 0.835 3.105 1.00 55.12 98 THR A C 1
ATOM 783 O O . THR A 1 98 ? -4.724 0.240 3.899 1.00 55.12 98 THR A O 1
ATOM 786 N N . ILE A 1 99 ? -5.315 2.137 2.854 1.00 56.34 99 ILE A N 1
ATOM 787 C CA . ILE A 1 99 ? -4.751 3.121 3.778 1.00 56.34 99 ILE A CA 1
ATOM 788 C C . ILE A 1 99 ? -5.856 4.131 4.030 1.00 56.34 99 ILE A C 1
ATOM 790 O O . ILE A 1 99 ? -6.449 4.661 3.087 1.00 56.34 99 ILE A O 1
ATOM 794 N N . ARG A 1 100 ? -6.133 4.446 5.292 1.00 59.62 100 ARG A N 1
ATOM 795 C CA . ARG A 1 100 ? -7.030 5.549 5.621 1.00 59.62 100 ARG A CA 1
ATOM 796 C C . ARG A 1 100 ? -6.405 6.526 6.592 1.00 59.62 100 ARG A C 1
ATOM 798 O O . ARG A 1 100 ? -6.160 6.176 7.740 1.00 59.62 100 ARG A O 1
ATOM 805 N N . LEU A 1 101 ? -6.331 7.780 6.161 1.00 56.44 101 LEU A N 1
ATOM 806 C CA . LEU A 1 101 ? -6.052 8.904 7.036 1.00 56.44 101 LEU A CA 1
ATOM 807 C C . LEU A 1 101 ? -7.238 9.171 7.980 1.00 56.44 101 LEU A C 1
ATOM 809 O O . LEU A 1 101 ? -8.339 9.529 7.546 1.00 56.44 101 LEU A O 1
ATOM 813 N N . ARG A 1 102 ? -7.029 9.001 9.285 1.00 57.56 102 ARG A N 1
ATOM 814 C CA . ARG A 1 102 ? -7.938 9.512 10.313 1.00 57.56 102 ARG A CA 1
ATOM 815 C C . ARG A 1 102 ? -7.491 10.920 10.689 1.00 57.56 102 ARG A C 1
ATOM 817 O O . ARG A 1 102 ? -6.531 11.081 11.436 1.00 57.56 102 ARG A O 1
ATOM 824 N N . ASP A 1 103 ? -8.241 11.918 10.231 1.00 52.50 103 ASP A N 1
ATOM 825 C CA . ASP A 1 103 ? -8.235 13.238 10.858 1.00 52.50 103 ASP A CA 1
ATOM 826 C C . ASP A 1 103 ? -9.079 13.148 12.130 1.00 52.50 103 ASP A C 1
ATOM 828 O O . ASP A 1 103 ? -10.307 13.244 12.117 1.00 52.50 103 ASP A O 1
ATOM 832 N N . ALA A 1 104 ? -8.424 12.850 13.248 1.00 43.47 104 ALA A N 1
ATOM 833 C CA . ALA A 1 104 ? -9.015 13.113 14.548 1.00 43.47 104 ALA A CA 1
ATOM 834 C C . ALA A 1 104 ? -8.851 14.610 14.830 1.00 43.47 104 ALA A C 1
ATOM 836 O O . ALA A 1 104 ? -7.855 15.200 14.427 1.00 43.47 104 ALA A O 1
ATOM 837 N N . GLY A 1 105 ? -9.753 15.219 15.600 1.00 48.59 105 GLY A N 1
ATOM 838 C CA . GLY A 1 105 ? -9.519 16.536 16.217 1.00 48.59 105 GLY A CA 1
ATOM 839 C C . GLY A 1 105 ? -8.340 16.561 17.213 1.00 48.59 105 GLY A C 1
ATOM 840 O O . GLY A 1 105 ? -8.317 17.388 18.115 1.00 48.59 105 GLY A O 1
ATOM 841 N N . GLU A 1 106 ? -7.380 15.643 17.074 1.00 48.47 106 GLU A N 1
ATOM 842 C CA . GLU A 1 106 ? -6.148 15.503 17.831 1.00 48.47 106 GLU A CA 1
ATOM 843 C C . GLU A 1 106 ? -4.955 15.774 16.910 1.00 48.47 106 GLU A C 1
ATOM 845 O O . GLU A 1 106 ? -4.959 15.464 15.724 1.00 48.47 106 GLU A O 1
ATOM 850 N N . LYS A 1 107 ? -3.901 16.344 17.488 1.00 50.72 107 LYS A N 1
ATOM 851 C CA . LYS A 1 107 ? -2.757 16.993 16.830 1.00 50.72 107 LYS A CA 1
ATOM 852 C C . LYS A 1 107 ? -1.892 16.112 15.892 1.00 50.72 107 LYS A C 1
ATOM 854 O O . LYS A 1 107 ? -0.855 16.617 15.464 1.00 50.72 107 LYS A O 1
ATOM 859 N N . LYS A 1 108 ? -2.246 14.847 15.603 1.00 58.09 108 LYS A N 1
ATOM 860 C CA . LYS A 1 108 ? -1.438 13.898 14.806 1.00 58.09 108 LYS A CA 1
ATOM 861 C C . LYS A 1 108 ? -2.304 13.003 13.892 1.00 58.09 108 LYS A C 1
ATOM 863 O O . LYS A 1 108 ? -3.249 12.384 14.391 1.00 58.09 108 LYS A O 1
ATOM 868 N N . PRO A 1 109 ? -1.995 12.897 12.587 1.00 61.16 109 PRO A N 1
ATOM 869 C CA . PRO A 1 109 ? -2.689 11.996 11.668 1.00 61.16 109 PRO A CA 1
ATOM 870 C C . PRO A 1 109 ? -2.347 10.523 11.923 1.00 61.16 109 PRO A C 1
ATOM 872 O O . PRO A 1 109 ? -1.267 10.180 12.403 1.00 61.16 109 PRO A O 1
ATOM 875 N N . ARG A 1 110 ? -3.285 9.639 11.578 1.00 66.19 110 ARG A N 1
ATOM 876 C CA . ARG A 1 110 ? -3.143 8.180 11.717 1.00 66.19 110 ARG A CA 1
ATOM 877 C C . ARG A 1 110 ? -3.507 7.495 10.408 1.00 66.19 110 ARG A C 1
ATOM 879 O O . ARG A 1 110 ? -4.415 7.980 9.731 1.00 66.19 110 ARG A O 1
ATOM 886 N N . LEU A 1 111 ? -2.852 6.383 10.084 1.00 66.44 111 LEU A N 1
ATOM 887 C CA . LEU A 1 111 ? -3.165 5.552 8.922 1.00 66.44 111 LEU A CA 1
ATOM 888 C C . LEU A 1 111 ? -3.683 4.188 9.357 1.00 66.44 111 LEU A C 1
ATOM 890 O O . LEU A 1 111 ? -2.990 3.471 10.062 1.00 66.44 111 LEU A O 1
ATOM 894 N N . VAL A 1 112 ? -4.878 3.805 8.913 1.00 59.16 112 VAL A N 1
ATOM 895 C CA . VAL A 1 112 ? -5.369 2.426 9.069 1.00 59.16 112 VAL A CA 1
ATOM 896 C C . VAL A 1 112 ? -5.069 1.646 7.795 1.00 59.16 112 VAL A C 1
ATOM 898 O O . VAL A 1 112 ? -5.585 2.011 6.738 1.00 59.16 112 VAL A O 1
ATOM 901 N N . VAL A 1 113 ? -4.251 0.605 7.915 1.00 63.69 113 VAL A N 1
ATOM 902 C CA . VAL A 1 113 ? -3.811 -0.322 6.874 1.00 63.69 113 VAL A CA 1
ATOM 903 C C . VAL A 1 113 ? -4.483 -1.690 7.043 1.00 63.69 113 VAL A C 1
ATOM 905 O O . VAL A 1 113 ? -4.837 -2.076 8.153 1.00 63.69 113 VAL A O 1
ATOM 908 N N . SER A 1 114 ? -4.735 -2.434 5.967 1.00 56.69 114 SER A N 1
ATOM 909 C CA . SER A 1 114 ? -5.196 -3.830 6.082 1.00 56.69 114 SER A CA 1
ATOM 910 C C . SER A 1 114 ? -4.133 -4.708 6.755 1.00 56.69 114 SER A C 1
ATOM 912 O O . SER A 1 114 ? -2.969 -4.618 6.391 1.00 56.69 114 SER A O 1
ATOM 914 N N . LEU A 1 115 ? -4.544 -5.558 7.706 1.00 55.44 115 LEU A N 1
ATOM 915 C CA . LEU A 1 115 ? -3.719 -6.684 8.153 1.00 55.44 115 LEU A CA 1
ATOM 916 C C . LEU A 1 115 ? -3.910 -7.844 7.187 1.00 55.44 115 LEU A C 1
ATOM 918 O O . LEU A 1 115 ? -5.038 -8.128 6.774 1.00 55.44 115 LEU A O 1
ATOM 922 N N . PHE A 1 116 ? -2.810 -8.492 6.851 1.00 56.88 116 PHE A N 1
ATOM 923 C CA . PHE A 1 116 ? -2.765 -9.767 6.156 1.00 56.88 116 PHE A CA 1
ATOM 924 C C . PHE A 1 116 ? -1.798 -10.659 6.929 1.00 56.88 116 PHE A C 1
ATOM 926 O O . PHE A 1 116 ? -0.862 -10.162 7.557 1.00 56.88 116 PHE A O 1
ATOM 933 N N . ASP A 1 117 ? -2.070 -11.959 6.922 1.00 57.47 117 ASP A N 1
ATOM 934 C CA . ASP A 1 117 ? -1.204 -12.934 7.568 1.00 57.47 117 ASP A CA 1
ATOM 935 C C . ASP A 1 117 ? 0.033 -13.110 6.685 1.00 57.47 117 ASP A C 1
ATOM 937 O O . ASP A 1 117 ? 0.003 -13.829 5.683 1.00 57.47 117 ASP A O 1
ATOM 941 N N . GLU A 1 118 ? 1.102 -12.385 7.015 1.00 63.59 118 GLU A N 1
ATOM 942 C CA . GLU A 1 118 ? 2.388 -12.562 6.355 1.00 63.59 118 GLU A CA 1
ATOM 943 C C . GLU A 1 118 ? 2.904 -13.978 6.667 1.00 63.59 118 GLU A C 1
ATOM 945 O O . GLU A 1 118 ? 3.023 -14.347 7.841 1.00 63.59 118 GLU A O 1
ATOM 950 N N . PRO A 1 119 ? 3.182 -14.810 5.650 1.00 65.69 119 PRO A N 1
ATOM 951 C CA . PRO A 1 119 ? 3.747 -16.128 5.877 1.00 65.69 119 PRO A CA 1
ATOM 952 C C . PRO A 1 119 ? 5.145 -15.982 6.491 1.00 65.69 119 PRO A C 1
ATOM 954 O O . PRO A 1 119 ? 6.060 -15.464 5.858 1.00 65.69 119 PRO A O 1
ATOM 957 N N . THR A 1 120 ? 5.318 -16.478 7.716 1.00 67.81 120 THR A N 1
ATOM 958 C CA . THR A 1 120 ? 6.593 -16.408 8.451 1.00 67.81 120 THR A CA 1
ATOM 959 C C . THR A 1 120 ? 7.657 -17.351 7.894 1.00 67.81 120 THR A C 1
ATOM 961 O O . THR A 1 120 ? 8.848 -17.091 8.042 1.00 67.81 120 THR A O 1
ATOM 964 N N . ASP A 1 121 ? 7.229 -18.419 7.212 1.00 80.44 121 ASP A N 1
ATOM 965 C CA . ASP A 1 121 ? 8.087 -19.521 6.779 1.00 80.44 121 ASP A CA 1
ATOM 966 C C . ASP A 1 121 ? 7.873 -19.808 5.286 1.00 80.44 121 ASP A C 1
ATOM 968 O O . ASP A 1 121 ? 7.107 -20.701 4.905 1.00 80.44 121 ASP A O 1
ATOM 972 N N . LEU A 1 122 ? 8.524 -19.020 4.426 1.00 84.94 122 LEU A N 1
ATOM 973 C CA . LEU A 1 122 ? 8.574 -19.295 2.989 1.00 84.94 122 LEU A CA 1
ATOM 974 C C . LEU A 1 122 ? 9.620 -20.372 2.696 1.00 84.94 122 LEU A C 1
ATOM 976 O O . LEU A 1 122 ? 10.785 -20.258 3.086 1.00 84.94 122 LEU A O 1
ATOM 980 N N . ASN A 1 123 ? 9.231 -21.407 1.955 1.00 91.62 123 ASN A N 1
ATOM 981 C CA . ASN A 1 123 ? 10.189 -22.353 1.400 1.00 91.62 123 ASN A CA 1
ATOM 982 C C . ASN A 1 123 ? 10.988 -21.718 0.240 1.00 91.62 123 ASN A C 1
ATOM 984 O O . ASN A 1 123 ? 10.688 -20.625 -0.241 1.00 91.62 123 ASN A O 1
ATOM 988 N N . ARG A 1 124 ? 12.030 -22.413 -0.237 1.00 93.31 124 ARG A N 1
ATOM 989 C CA . ARG A 1 124 ? 12.918 -21.890 -1.290 1.00 93.31 124 ARG A CA 1
ATOM 990 C C . ARG A 1 124 ? 12.181 -21.534 -2.587 1.00 93.31 124 ARG A C 1
ATOM 992 O O . ARG A 1 124 ? 12.555 -20.547 -3.212 1.00 93.31 124 ARG A O 1
ATOM 999 N N . GLN A 1 125 ? 11.193 -22.330 -2.994 1.00 92.06 125 GLN A N 1
ATOM 1000 C CA . GLN A 1 125 ? 10.417 -22.075 -4.208 1.00 92.06 125 GLN A CA 1
ATOM 1001 C C . GLN A 1 125 ? 9.492 -20.872 -4.007 1.00 92.06 125 GLN A C 1
ATOM 1003 O O . GLN A 1 125 ? 9.525 -19.950 -4.810 1.00 92.06 125 GLN A O 1
ATOM 1008 N N . GLU A 1 126 ? 8.771 -20.817 -2.884 1.00 90.62 126 GLU A N 1
ATOM 1009 C CA . GLU A 1 126 ? 7.907 -19.678 -2.544 1.00 90.62 126 GLU A CA 1
ATOM 1010 C C . GLU A 1 126 ? 8.688 -18.353 -2.503 1.00 90.62 126 GLU A C 1
ATOM 1012 O O . GLU A 1 126 ? 8.213 -17.327 -2.984 1.00 90.62 126 GLU A O 1
ATOM 1017 N N . LEU A 1 127 ? 9.915 -18.367 -1.973 1.00 91.25 127 LEU A N 1
ATOM 1018 C CA . LEU A 1 127 ? 10.788 -17.194 -1.967 1.00 91.25 127 LEU A CA 1
ATOM 1019 C C . LEU A 1 127 ? 11.236 -16.793 -3.384 1.00 91.25 127 LEU A C 1
ATOM 1021 O O . LEU A 1 127 ? 11.395 -15.606 -3.671 1.00 91.25 127 LEU A O 1
ATOM 1025 N N . GLN A 1 128 ? 11.473 -17.759 -4.275 1.00 92.94 128 GLN A N 1
ATOM 1026 C CA . GLN A 1 128 ? 11.806 -17.480 -5.675 1.00 92.94 128 GLN A CA 1
ATOM 1027 C C . GLN A 1 128 ? 10.613 -16.874 -6.418 1.00 92.94 128 GLN A C 1
ATOM 1029 O O . GLN A 1 128 ? 10.792 -15.878 -7.120 1.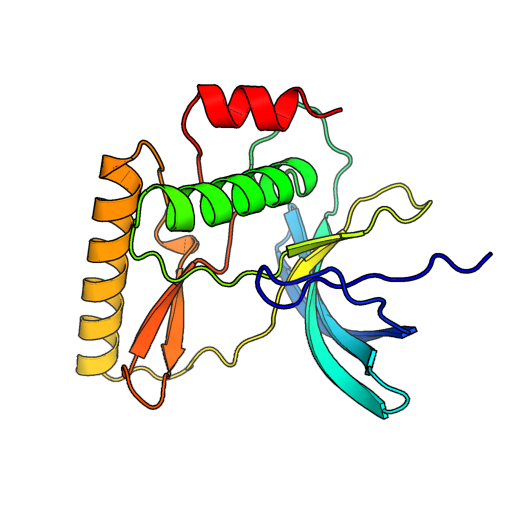00 92.94 128 GLN A O 1
ATOM 1034 N N . ASP A 1 129 ? 9.417 -17.419 -6.206 1.00 89.38 129 ASP A N 1
ATOM 1035 C CA . ASP A 1 129 ? 8.176 -16.941 -6.819 1.00 89.38 129 ASP A CA 1
ATOM 1036 C C . ASP A 1 129 ? 7.847 -15.516 -6.346 1.00 89.38 129 ASP A C 1
ATOM 1038 O O . ASP A 1 129 ? 7.617 -14.627 -7.170 1.00 89.38 129 ASP A O 1
ATOM 1042 N N . PHE A 1 130 ? 7.962 -15.258 -5.036 1.00 90.75 130 PHE A N 1
ATOM 1043 C CA . PHE A 1 130 ? 7.831 -13.919 -4.454 1.00 90.75 130 PHE A CA 1
ATOM 1044 C C . PHE A 1 130 ? 8.792 -12.911 -5.099 1.00 90.75 130 PHE A C 1
ATOM 1046 O O . PHE A 1 130 ? 8.370 -11.841 -5.539 1.00 90.75 130 PHE A O 1
ATOM 1053 N N . ASN A 1 131 ? 10.085 -13.245 -5.183 1.00 94.56 131 ASN A N 1
ATOM 1054 C CA . ASN A 1 131 ? 11.087 -12.337 -5.745 1.00 94.56 131 ASN A CA 1
ATOM 1055 C C . ASN A 1 131 ? 10.844 -12.071 -7.237 1.00 94.56 131 ASN A C 1
ATOM 1057 O O . ASN A 1 131 ? 10.968 -10.931 -7.686 1.00 94.56 131 ASN A O 1
ATOM 1061 N N . ALA A 1 132 ? 10.460 -13.095 -8.003 1.00 94.50 132 ALA A N 1
ATOM 1062 C CA . ALA A 1 132 ? 10.150 -12.948 -9.422 1.00 94.50 132 ALA A CA 1
ATOM 1063 C C . ALA A 1 132 ? 8.928 -12.040 -9.655 1.00 94.50 132 ALA A C 1
ATOM 1065 O O . ALA A 1 132 ? 8.959 -11.171 -10.536 1.00 94.50 132 ALA A O 1
ATOM 1066 N N . ASP A 1 133 ? 7.872 -12.204 -8.852 1.00 92.19 133 ASP A N 1
ATOM 1067 C CA . ASP A 1 133 ? 6.671 -11.367 -8.907 1.00 92.19 133 ASP A CA 1
ATOM 1068 C C . ASP A 1 133 ? 6.963 -9.920 -8.474 1.00 92.19 133 ASP A C 1
ATOM 1070 O O . ASP A 1 133 ? 6.583 -8.975 -9.172 1.00 92.19 133 ASP A O 1
ATOM 1074 N N . MET A 1 134 ? 7.722 -9.736 -7.388 1.00 94.75 134 MET A N 1
ATOM 1075 C CA . MET A 1 134 ? 8.185 -8.426 -6.919 1.00 94.75 134 MET A CA 1
ATOM 1076 C C . MET A 1 134 ? 8.952 -7.684 -8.020 1.00 94.75 134 MET A C 1
ATOM 1078 O O . MET A 1 134 ? 8.623 -6.545 -8.361 1.00 94.75 134 MET A O 1
ATOM 1082 N N . GLU A 1 135 ? 9.938 -8.334 -8.641 1.00 96.94 135 GLU A N 1
ATOM 1083 C CA . GLU A 1 135 ? 10.708 -7.727 -9.724 1.00 96.94 135 GLU A CA 1
ATOM 1084 C C . GLU A 1 135 ? 9.843 -7.375 -10.943 1.00 96.94 135 GLU A C 1
ATOM 1086 O O . GLU A 1 135 ? 10.041 -6.323 -11.561 1.00 96.94 135 GLU A O 1
ATOM 1091 N N . ARG A 1 136 ? 8.873 -8.231 -11.306 1.00 95.75 136 ARG A N 1
ATOM 1092 C CA . ARG A 1 136 ? 7.915 -7.941 -12.385 1.00 95.75 136 ARG A CA 1
ATOM 1093 C C . ARG A 1 136 ? 7.147 -6.658 -12.082 1.00 95.75 136 ARG A C 1
ATOM 1095 O O . ARG A 1 136 ? 7.073 -5.777 -12.942 1.00 95.75 136 ARG A O 1
ATOM 1102 N N . GLN A 1 137 ? 6.601 -6.544 -10.874 1.00 95.81 137 GLN A N 1
ATOM 1103 C CA . GLN A 1 137 ? 5.827 -5.381 -10.452 1.00 95.81 137 GLN A CA 1
ATOM 1104 C C . GLN A 1 137 ? 6.679 -4.109 -10.404 1.00 95.81 137 GLN A C 1
ATOM 1106 O O . GLN A 1 137 ? 6.251 -3.077 -10.915 1.00 95.81 137 GLN A O 1
ATOM 1111 N N . MET A 1 138 ? 7.911 -4.177 -9.892 1.00 97.25 138 MET A N 1
ATOM 1112 C CA . MET A 1 138 ? 8.838 -3.039 -9.904 1.00 97.25 138 MET A CA 1
ATOM 1113 C C . MET A 1 138 ? 9.166 -2.572 -11.327 1.00 97.25 138 MET A C 1
ATOM 1115 O O . MET A 1 138 ? 9.176 -1.368 -11.591 1.00 97.25 138 MET A O 1
ATOM 1119 N N . ARG A 1 139 ? 9.411 -3.502 -12.263 1.00 97.62 139 ARG A N 1
ATOM 1120 C CA . ARG A 1 139 ? 9.640 -3.166 -13.681 1.00 97.62 139 ARG A CA 1
ATOM 1121 C C . ARG A 1 139 ? 8.418 -2.492 -14.300 1.00 97.62 139 ARG A C 1
ATOM 1123 O O . ARG A 1 139 ? 8.576 -1.473 -14.971 1.00 97.62 139 ARG A O 1
ATOM 1130 N N . SER A 1 140 ? 7.221 -3.018 -14.038 1.00 96.88 140 SER A N 1
ATOM 1131 C CA . SER A 1 140 ? 5.969 -2.435 -14.531 1.00 96.88 140 SER A CA 1
ATOM 1132 C C . SER A 1 140 ? 5.717 -1.035 -13.962 1.00 96.88 140 SER A C 1
ATOM 1134 O O . SER A 1 140 ? 5.442 -0.095 -14.708 1.00 96.88 140 SER A O 1
ATOM 1136 N N . ALA A 1 141 ? 5.906 -0.852 -12.652 1.00 96.06 141 ALA A N 1
ATOM 1137 C CA . ALA A 1 141 ? 5.805 0.450 -12.000 1.00 96.06 141 ALA A CA 1
ATOM 1138 C C . ALA A 1 141 ? 6.763 1.472 -12.631 1.00 96.06 141 ALA A C 1
ATOM 1140 O O . ALA A 1 141 ? 6.358 2.577 -13.003 1.00 96.06 141 ALA A O 1
ATOM 1141 N N . ARG A 1 142 ? 8.020 1.065 -12.841 1.00 96.81 142 ARG A N 1
ATOM 1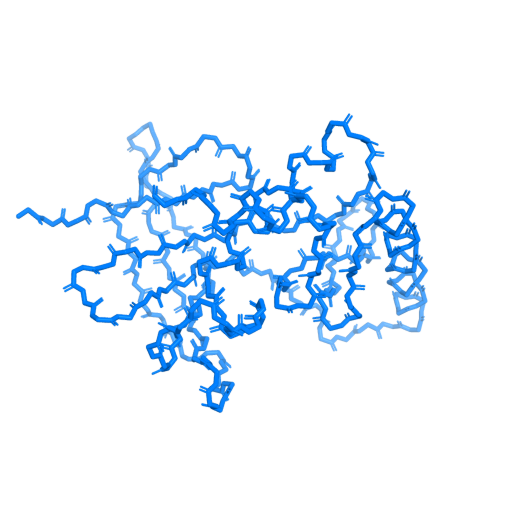142 C CA . ARG A 1 142 ? 9.065 1.917 -13.416 1.00 96.81 142 ARG A CA 1
ATOM 1143 C C . ARG A 1 142 ? 8.779 2.340 -14.850 1.00 96.81 142 ARG A C 1
ATOM 1145 O O . ARG A 1 142 ? 9.078 3.480 -15.199 1.00 96.81 142 ARG A O 1
ATOM 1152 N N . ALA A 1 143 ? 8.184 1.463 -15.658 1.00 96.62 143 ALA A N 1
ATOM 1153 C CA . ALA A 1 143 ? 7.774 1.790 -17.025 1.00 96.62 143 ALA A CA 1
ATOM 1154 C C . ALA A 1 143 ? 6.779 2.966 -17.080 1.00 96.62 143 ALA A C 1
ATOM 1156 O O . ALA A 1 143 ? 6.740 3.690 -18.069 1.00 96.62 143 ALA A O 1
ATOM 1157 N N . HIS A 1 144 ? 6.049 3.203 -15.987 1.00 95.06 144 HIS A N 1
ATOM 1158 C CA . HIS A 1 144 ? 5.067 4.277 -15.837 1.00 95.06 144 HIS A CA 1
ATOM 1159 C C . HIS A 1 144 ? 5.555 5.416 -14.921 1.00 95.06 144 HIS A C 1
ATOM 1161 O O . HIS A 1 144 ? 4.765 6.223 -14.436 1.00 95.06 144 HIS A O 1
ATOM 1167 N N . GLY A 1 145 ? 6.864 5.485 -14.651 1.00 95.00 145 GLY A N 1
ATOM 1168 C CA . GLY A 1 145 ? 7.483 6.558 -13.865 1.00 95.00 145 GLY A CA 1
ATOM 1169 C C . GLY A 1 145 ? 7.342 6.428 -12.344 1.00 95.00 145 GLY A C 1
ATOM 1170 O O . GLY A 1 145 ? 7.732 7.346 -11.624 1.00 95.00 145 GLY A O 1
ATOM 1171 N N . TRP A 1 146 ? 6.820 5.308 -11.842 1.00 95.44 146 TRP A N 1
ATOM 1172 C CA . TRP A 1 146 ? 6.737 5.022 -10.410 1.00 95.44 146 TRP A CA 1
ATOM 1173 C C . TRP A 1 146 ? 7.995 4.300 -9.924 1.00 95.44 146 TRP A C 1
ATOM 1175 O O . TRP A 1 146 ? 8.508 3.402 -10.590 1.00 95.44 146 TRP A O 1
ATOM 1185 N N . ILE A 1 147 ? 8.478 4.648 -8.733 1.00 94.19 147 ILE A N 1
ATOM 1186 C CA . ILE A 1 147 ? 9.540 3.899 -8.049 1.00 94.19 147 ILE A CA 1
ATOM 1187 C C . ILE A 1 147 ? 8.925 3.255 -6.812 1.00 94.19 147 ILE A C 1
ATOM 1189 O O . ILE A 1 147 ? 8.380 3.950 -5.960 1.00 94.19 147 ILE A O 1
ATOM 1193 N N . VAL A 1 148 ? 9.024 1.932 -6.711 1.00 91.56 148 VAL A N 1
ATOM 1194 C CA . VAL A 1 148 ? 8.584 1.152 -5.549 1.00 91.56 148 VAL A CA 1
ATOM 1195 C C . VAL A 1 148 ? 9.812 0.440 -4.995 1.00 91.56 148 VAL A C 1
ATOM 1197 O O . VAL A 1 148 ? 10.497 -0.253 -5.746 1.00 91.56 148 VAL A O 1
ATOM 1200 N N . ARG A 1 149 ? 10.136 0.667 -3.721 1.00 88.94 149 ARG A N 1
ATOM 1201 C CA . ARG A 1 149 ? 11.264 0.017 -3.037 1.00 88.94 149 ARG A CA 1
ATOM 1202 C C . ARG A 1 149 ? 10.900 -1.414 -2.617 1.00 88.94 149 ARG A C 1
ATOM 1204 O O . ARG A 1 149 ? 9.731 -1.723 -2.420 1.00 88.94 149 ARG A O 1
ATOM 1211 N N . ASN A 1 150 ? 11.901 -2.280 -2.450 1.00 87.62 150 ASN A N 1
ATOM 1212 C CA . ASN A 1 150 ? 11.687 -3.679 -2.046 1.00 87.62 150 ASN A CA 1
ATOM 1213 C C . ASN A 1 150 ? 10.977 -3.791 -0.688 1.00 87.62 150 ASN A C 1
ATOM 1215 O O . ASN A 1 150 ? 10.115 -4.643 -0.519 1.00 87.62 150 ASN A O 1
ATOM 1219 N N . ASP A 1 151 ? 11.297 -2.890 0.245 1.00 81.44 151 ASP A N 1
ATOM 1220 C CA . ASP A 1 151 ? 10.674 -2.782 1.576 1.00 81.44 151 ASP A CA 1
ATOM 1221 C C . ASP A 1 151 ? 9.169 -2.448 1.537 1.00 81.44 151 ASP A C 1
ATOM 1223 O O . ASP A 1 151 ? 8.497 -2.496 2.561 1.00 81.44 151 ASP A O 1
ATOM 1227 N N . SER A 1 152 ? 8.632 -2.118 0.359 1.00 85.31 152 SER A N 1
ATOM 1228 C CA . SER A 1 152 ? 7.210 -1.851 0.147 1.00 85.31 152 SER A CA 1
ATOM 1229 C C . SER A 1 152 ? 6.390 -3.120 -0.089 1.00 85.31 152 SER A C 1
ATOM 1231 O O . SER A 1 152 ? 5.159 -3.065 -0.031 1.00 85.31 152 SER A O 1
ATOM 1233 N N . PHE A 1 153 ? 7.053 -4.242 -0.386 1.00 85.44 153 PHE A N 1
ATOM 1234 C CA . PHE A 1 153 ? 6.411 -5.507 -0.715 1.00 85.44 153 PHE A CA 1
ATOM 1235 C C . PHE A 1 153 ? 6.380 -6.453 0.478 1.00 85.44 153 PHE A C 1
ATOM 1237 O O . PHE A 1 153 ? 7.378 -6.624 1.173 1.00 85.44 153 PHE A O 1
ATOM 1244 N N . CYS A 1 154 ? 5.258 -7.146 0.632 1.00 83.88 154 CYS A N 1
ATOM 1245 C CA . CYS A 1 154 ? 5.119 -8.258 1.560 1.00 83.88 154 CYS A CA 1
ATOM 1246 C C . CYS A 1 154 ? 4.616 -9.504 0.818 1.00 83.88 154 CYS A C 1
ATOM 1248 O O . CYS A 1 154 ? 3.836 -9.372 -0.135 1.00 83.88 154 CYS A O 1
ATOM 1250 N N . PRO A 1 155 ? 5.049 -10.708 1.220 1.00 81.44 155 PRO A N 1
ATOM 1251 C CA . PRO A 1 155 ? 4.539 -11.945 0.655 1.00 81.44 155 PRO A CA 1
ATOM 1252 C C . PRO A 1 155 ? 3.108 -12.205 1.135 1.00 81.44 155 PRO A C 1
ATOM 1254 O O . PRO A 1 155 ? 2.775 -11.997 2.301 1.00 81.44 155 PRO A O 1
ATOM 1257 N N . VAL A 1 156 ? 2.258 -12.698 0.238 1.00 78.00 156 VAL A N 1
ATOM 1258 C CA . VAL A 1 156 ? 0.901 -13.157 0.559 1.00 78.00 156 VAL A CA 1
ATOM 1259 C C . VAL A 1 156 ? 0.681 -14.514 -0.090 1.00 78.00 156 VAL A C 1
ATOM 1261 O O . VAL A 1 156 ? 0.959 -14.678 -1.275 1.00 78.00 156 VAL A O 1
ATOM 1264 N N . ARG A 1 157 ? 0.181 -15.483 0.686 1.00 73.38 157 ARG A N 1
ATOM 1265 C CA . ARG A 1 157 ? -0.303 -16.761 0.151 1.00 73.38 157 ARG A CA 1
ATOM 1266 C C . ARG A 1 157 ? -1.709 -16.566 -0.406 1.00 73.38 157 ARG A C 1
ATOM 1268 O O . ARG A 1 157 ? -2.623 -16.215 0.336 1.00 73.38 157 ARG A O 1
ATOM 1275 N N . ASP A 1 158 ? -1.845 -16.793 -1.701 1.00 70.25 158 ASP A N 1
ATOM 1276 C CA . ASP A 1 158 ? -3.102 -16.819 -2.430 1.00 70.25 158 ASP A CA 1
ATOM 1277 C C . ASP A 1 158 ? -3.399 -18.258 -2.871 1.00 70.25 158 ASP A C 1
ATOM 1279 O O . ASP A 1 158 ? -2.517 -18.961 -3.369 1.00 70.25 158 ASP A O 1
ATOM 1283 N N . ASP A 1 159 ? -4.636 -18.709 -2.660 1.00 59.69 159 ASP A N 1
ATOM 1284 C CA . ASP A 1 159 ? -5.036 -20.094 -2.934 1.00 59.69 159 ASP A CA 1
ATOM 1285 C C . ASP A 1 159 ? -4.981 -20.441 -4.436 1.00 59.69 159 ASP A C 1
ATOM 1287 O O . ASP A 1 159 ? -4.835 -21.611 -4.792 1.00 59.69 159 ASP A O 1
ATOM 1291 N N . GLU A 1 160 ? -5.090 -19.445 -5.321 1.00 61.88 160 GLU A N 1
ATOM 1292 C CA . GLU A 1 160 ? -5.084 -19.622 -6.777 1.00 61.88 160 GLU A CA 1
ATOM 1293 C C . GLU A 1 160 ? -3.713 -19.311 -7.392 1.00 61.88 160 GLU A C 1
ATOM 1295 O O . GLU A 1 160 ? -3.292 -19.973 -8.343 1.00 61.88 160 GLU A O 1
ATOM 1300 N N . LEU A 1 161 ? -3.014 -18.307 -6.859 1.00 64.88 161 LEU A N 1
ATOM 1301 C CA . LEU A 1 161 ? -1.782 -17.760 -7.436 1.00 64.88 161 LEU A CA 1
ATOM 1302 C C . LEU A 1 161 ? -0.505 -18.190 -6.701 1.00 64.88 161 LEU A C 1
ATOM 1304 O O . LEU A 1 161 ? 0.594 -17.890 -7.169 1.00 64.88 161 LEU A O 1
ATOM 1308 N N . GLY A 1 162 ? -0.621 -18.893 -5.573 1.00 74.50 162 GLY A N 1
ATOM 1309 C CA . GLY A 1 162 ? 0.518 -19.231 -4.725 1.00 74.50 162 GLY A CA 1
ATOM 1310 C C . GLY A 1 162 ? 1.033 -18.016 -3.952 1.00 74.50 162 GLY A C 1
ATOM 1311 O O . GLY A 1 162 ? 0.262 -17.150 -3.543 1.00 74.50 162 GLY A O 1
ATOM 1312 N N . VAL A 1 163 ? 2.343 -17.945 -3.701 1.00 82.56 163 VAL A N 1
ATOM 1313 C CA . VAL A 1 163 ? 2.933 -16.796 -2.997 1.00 82.56 163 VAL A CA 1
ATOM 1314 C C . VAL A 1 163 ? 3.174 -15.651 -3.974 1.00 82.56 163 VAL A C 1
ATOM 1316 O O . VAL A 1 163 ? 3.976 -15.770 -4.897 1.00 82.56 163 VAL A O 1
ATOM 1319 N N . VAL A 1 164 ? 2.512 -14.522 -3.731 1.00 82.69 164 VAL A N 1
ATOM 1320 C CA . VAL A 1 164 ? 2.621 -13.304 -4.543 1.00 82.69 164 VAL A CA 1
ATOM 1321 C C . VAL A 1 164 ? 3.207 -12.153 -3.737 1.00 82.69 164 VAL A C 1
ATOM 1323 O O . VAL A 1 164 ? 3.072 -12.097 -2.512 1.00 82.69 164 VAL A O 1
ATOM 1326 N N . ALA A 1 165 ? 3.848 -11.208 -4.422 1.00 86.31 165 ALA A N 1
ATOM 1327 C CA . ALA A 1 165 ? 4.300 -9.972 -3.804 1.00 86.31 165 ALA A CA 1
ATOM 1328 C C . ALA A 1 165 ? 3.146 -8.965 -3.781 1.00 86.31 165 ALA A C 1
ATOM 1330 O O . ALA A 1 165 ? 2.472 -8.753 -4.788 1.00 86.31 165 ALA A O 1
ATOM 1331 N N . VAL A 1 166 ? 2.912 -8.311 -2.647 1.00 84.38 166 VAL A N 1
ATOM 1332 C CA . VAL A 1 166 ? 1.869 -7.288 -2.509 1.00 84.38 166 VAL A CA 1
ATOM 1333 C C . VAL A 1 166 ? 2.489 -5.997 -2.001 1.00 84.38 166 VAL A C 1
ATOM 1335 O O . VAL A 1 166 ? 3.156 -5.999 -0.973 1.00 84.38 166 VAL A O 1
ATOM 1338 N N . ILE A 1 167 ? 2.240 -4.882 -2.693 1.00 83.94 167 ILE A N 1
ATOM 1339 C CA . ILE A 1 167 ? 2.615 -3.543 -2.227 1.00 83.94 167 ILE A CA 1
ATOM 1340 C C . ILE A 1 167 ? 1.725 -3.199 -1.029 1.00 83.94 167 ILE A C 1
ATOM 1342 O O . ILE A 1 167 ? 0.537 -2.901 -1.195 1.00 83.94 167 ILE A O 1
ATOM 1346 N N . ALA A 1 168 ? 2.297 -3.275 0.168 1.00 75.19 168 ALA A N 1
ATOM 1347 C CA . ALA A 1 168 ? 1.605 -3.106 1.442 1.00 75.19 168 ALA A CA 1
ATOM 1348 C C . ALA A 1 168 ? 2.110 -1.898 2.246 1.00 75.19 168 ALA A C 1
ATOM 1350 O O . ALA A 1 168 ? 1.338 -1.322 3.018 1.00 75.19 168 ALA A O 1
ATOM 1351 N N . ASP A 1 169 ? 3.357 -1.474 2.021 1.00 75.19 169 ASP A N 1
ATOM 1352 C CA . ASP A 1 169 ? 3.898 -0.221 2.542 1.00 75.19 169 ASP A CA 1
ATOM 1353 C C . ASP A 1 169 ? 4.064 0.807 1.417 1.00 75.19 169 ASP A C 1
ATOM 1355 O O . ASP A 1 169 ? 4.464 0.496 0.299 1.00 75.19 169 ASP A O 1
ATOM 1359 N N . PHE A 1 170 ? 3.734 2.059 1.712 1.00 78.06 170 PHE A N 1
ATOM 1360 C CA . PHE A 1 170 ? 3.752 3.162 0.758 1.00 78.06 170 PHE A CA 1
ATOM 1361 C C . PHE A 1 170 ? 4.785 4.227 1.122 1.00 78.06 170 PHE A C 1
ATOM 1363 O O . PHE A 1 170 ? 4.986 5.164 0.349 1.00 78.06 170 PHE A O 1
ATOM 1370 N N . GLY A 1 171 ? 5.491 4.074 2.247 1.00 74.50 171 GLY A N 1
ATOM 1371 C CA . GLY A 1 171 ? 6.647 4.905 2.571 1.00 74.50 171 GLY A CA 1
ATOM 1372 C C . GLY A 1 171 ? 7.796 4.720 1.577 1.00 74.50 171 GLY A C 1
ATOM 1373 O O . GLY A 1 171 ? 8.577 5.644 1.341 1.00 74.50 171 GLY A O 1
ATOM 1374 N N . GLY A 1 172 ? 7.869 3.553 0.928 1.00 81.31 172 GLY A N 1
ATOM 1375 C CA . GLY A 1 172 ? 8.829 3.260 -0.133 1.00 81.31 172 GLY A CA 1
ATOM 1376 C C . GLY A 1 172 ? 8.376 3.558 -1.558 1.00 81.31 172 GLY A C 1
ATOM 1377 O O . GLY A 1 172 ? 9.145 3.335 -2.495 1.00 81.31 172 GLY A O 1
ATOM 1378 N N . VAL A 1 173 ? 7.180 4.123 -1.734 1.00 87.81 173 VAL A N 1
ATOM 1379 C CA . VAL A 1 173 ? 6.631 4.462 -3.048 1.00 87.81 173 VAL A CA 1
ATOM 1380 C C . VAL A 1 173 ? 6.898 5.931 -3.367 1.00 87.81 173 VAL A C 1
ATOM 1382 O O . VAL A 1 173 ? 6.476 6.838 -2.648 1.00 87.81 173 VAL A O 1
ATOM 1385 N N . THR A 1 174 ? 7.578 6.173 -4.486 1.00 90.25 174 THR A N 1
ATOM 1386 C CA . THR A 1 174 ? 7.802 7.509 -5.043 1.00 90.25 174 THR A CA 1
ATOM 1387 C C . THR A 1 174 ? 7.022 7.654 -6.349 1.00 90.25 174 THR A C 1
ATOM 1389 O O . THR A 1 174 ? 7.265 6.894 -7.292 1.00 90.25 174 THR A O 1
ATOM 1392 N N . PRO A 1 175 ? 6.080 8.607 -6.424 1.00 91.06 175 PRO A N 1
ATOM 1393 C CA . PRO A 1 175 ? 5.318 8.856 -7.639 1.00 91.06 175 PRO A CA 1
ATOM 1394 C C . PRO A 1 175 ? 6.122 9.662 -8.682 1.00 91.06 175 PRO A C 1
ATOM 1396 O O . PRO A 1 175 ? 7.096 10.334 -8.322 1.00 91.06 175 PRO A O 1
ATOM 1399 N N . PRO A 1 176 ? 5.675 9.686 -9.953 1.00 91.81 176 PRO A N 1
ATOM 1400 C CA . PRO A 1 176 ? 6.095 10.685 -10.935 1.00 91.81 176 PRO A CA 1
ATOM 1401 C C . PRO A 1 176 ? 5.964 12.121 -10.400 1.00 91.81 176 PRO A C 1
ATOM 1403 O O . PRO A 1 176 ? 5.100 12.413 -9.569 1.00 91.81 176 PRO A O 1
ATOM 1406 N N . LYS A 1 177 ? 6.796 13.049 -10.892 1.00 88.69 177 LYS A N 1
ATOM 1407 C CA . LYS A 1 177 ? 6.841 14.434 -10.385 1.00 88.69 177 LYS A CA 1
ATOM 1408 C C . LYS A 1 177 ? 5.484 15.147 -10.471 1.00 88.69 177 LYS A C 1
ATOM 1410 O O . LYS A 1 177 ? 5.072 15.791 -9.514 1.00 88.69 177 LYS A O 1
ATOM 1415 N N . ASP A 1 178 ? 4.772 15.000 -11.582 1.00 89.06 178 ASP A N 1
ATOM 1416 C CA . ASP A 1 178 ? 3.456 15.612 -11.789 1.00 89.06 178 ASP A CA 1
ATOM 1417 C C . ASP A 1 178 ? 2.406 15.073 -10.803 1.00 89.06 178 ASP A C 1
ATOM 1419 O O . ASP A 1 178 ? 1.577 15.826 -10.291 1.00 89.06 178 ASP A O 1
ATOM 1423 N N . VAL A 1 179 ? 2.462 13.776 -10.490 1.00 88.19 179 VAL A N 1
ATOM 1424 C CA . VAL A 1 179 ? 1.618 13.149 -9.469 1.00 88.19 179 VAL A CA 1
ATOM 1425 C C . VAL A 1 179 ? 1.984 13.691 -8.085 1.00 88.19 179 VAL A C 1
ATOM 1427 O O . VAL A 1 179 ? 1.089 14.045 -7.317 1.00 88.19 179 VAL A O 1
ATOM 1430 N N . LEU A 1 180 ? 3.279 13.808 -7.765 1.00 85.69 180 LEU A N 1
ATOM 1431 C CA . LEU A 1 180 ? 3.746 14.362 -6.489 1.00 85.69 180 LEU A CA 1
ATOM 1432 C C . LEU A 1 180 ? 3.234 15.792 -6.273 1.00 85.69 180 LEU A C 1
ATOM 1434 O O . LEU A 1 180 ? 2.720 16.116 -5.200 1.00 85.69 180 LEU A O 1
ATOM 1438 N N . ASP A 1 181 ? 3.318 16.626 -7.308 1.00 86.12 181 ASP A N 1
ATOM 1439 C CA . ASP A 1 181 ? 2.855 18.013 -7.281 1.00 86.12 181 ASP A CA 1
ATOM 1440 C C . ASP A 1 181 ? 1.322 18.090 -7.113 1.00 86.12 181 ASP A C 1
ATOM 1442 O O . ASP A 1 181 ? 0.811 18.913 -6.344 1.00 86.12 181 ASP A O 1
ATOM 1446 N N . ARG A 1 182 ? 0.558 17.177 -7.736 1.00 84.56 182 ARG A N 1
ATOM 1447 C CA . ARG A 1 182 ? -0.896 17.047 -7.505 1.00 84.56 182 ARG A CA 1
ATOM 1448 C C . ARG A 1 182 ? -1.229 16.614 -6.080 1.00 84.56 182 ARG A C 1
ATOM 1450 O O . ARG A 1 182 ? -2.152 17.157 -5.474 1.00 84.56 182 ARG A O 1
ATOM 1457 N N . VAL A 1 183 ? -0.496 15.649 -5.529 1.00 81.75 183 VAL A N 1
ATOM 1458 C CA . VAL A 1 183 ? -0.703 15.171 -4.153 1.00 81.75 183 VAL A CA 1
ATOM 1459 C C . VAL A 1 183 ? -0.421 16.286 -3.143 1.00 81.75 183 VAL A C 1
ATOM 1461 O O . VAL A 1 183 ? -1.168 16.431 -2.177 1.00 81.75 183 VAL A O 1
ATOM 1464 N N . ARG A 1 184 ? 0.602 17.113 -3.388 1.00 79.25 184 ARG A N 1
ATOM 1465 C CA . ARG A 1 184 ? 0.956 18.264 -2.539 1.00 79.25 184 ARG A CA 1
ATOM 1466 C C . ARG A 1 184 ? -0.014 19.447 -2.657 1.00 79.25 184 ARG A C 1
ATOM 1468 O O . ARG A 1 184 ? -0.177 20.186 -1.683 1.00 79.25 184 ARG A O 1
ATOM 1475 N N . SER A 1 185 ? -0.640 19.632 -3.823 1.00 72.44 185 SER A N 1
ATOM 1476 C CA . SER A 1 185 ? -1.532 20.769 -4.119 1.00 72.44 185 SER A CA 1
ATOM 1477 C C . SER A 1 185 ? -3.010 20.537 -3.785 1.00 72.44 185 SER A C 1
ATOM 1479 O O . SER A 1 185 ? -3.729 21.514 -3.592 1.00 72.44 185 SER A O 1
ATOM 1481 N N . LYS A 1 186 ? -3.473 19.281 -3.660 1.00 60.12 186 LYS A N 1
ATOM 1482 C CA . LYS A 1 186 ? -4.811 18.932 -3.137 1.00 60.12 186 LYS A CA 1
ATOM 1483 C C . LYS A 1 186 ? -4.879 19.204 -1.619 1.00 60.12 186 LYS A C 1
ATOM 1485 O O . LYS A 1 186 ? -4.894 18.267 -0.817 1.00 60.12 186 LYS A O 1
ATOM 1490 N N . ARG A 1 187 ? -4.874 20.488 -1.247 1.00 52.66 187 ARG A N 1
ATOM 1491 C CA . ARG A 1 187 ? -5.141 21.026 0.099 1.00 52.66 187 ARG A CA 1
ATOM 1492 C C . ARG A 1 187 ? -6.572 21.527 0.211 1.00 52.66 187 ARG A C 1
ATOM 1494 O O . ARG A 1 187 ? -7.053 22.131 -0.771 1.00 52.66 187 ARG A O 1
#

Radius of gyration: 16.82 Å; chains: 1; bounding box: 41×43×38 Å

Sequence (187 aa):
MRAKHRVLKGGLKTVEAESIEVKGLISDEGVECDVYEVEVTLNRHGKTHKRRFAEKRFKTRHSDDISTSENPRLQHGVMRELIASNREQDMGLNILPTIRLRDAGEKKPRLVVSLFDEPTDLNRQELQDFNADMERQMRSARAHGWIVRNDSFCPVRDDELGVVAVIADFGGVTPPKDVLDRVRSKR

Foldseek 3Di:
DPPFAWWDQQPDDIFTWPDKAFDAFPDDPDQAWTKTWIWTWTQDPNDIDIAIWIKTWGDDQDDLPDACSRDLLSLLLLLVVVVVCCVVVVLPAAEQNTWDWDPDVDRTIMIIFGDAPFPPDDDPVLVVQAVVQLVSSQVSCVVQVKHADPVQWTWHQDPVRGTYTYRRDRSRIDHHPVSSVVSSPPD